Protein AF-A0A5B7E101-F1 (afdb_monomer_lite)

Structure (mmCIF, N/CA/C/O backbone):
data_AF-A0A5B7E101-F1
#
_entry.id   AF-A0A5B7E101-F1
#
loop_
_atom_site.group_PDB
_atom_site.id
_atom_site.type_symbol
_atom_site.label_atom_id
_atom_site.label_alt_id
_atom_site.label_comp_id
_atom_site.label_asym_id
_atom_site.label_entity_id
_atom_site.label_seq_id
_atom_site.pdbx_PDB_ins_code
_atom_site.Cartn_x
_atom_site.Cartn_y
_atom_site.Cartn_z
_atom_site.occupancy
_atom_site.B_iso_or_equiv
_atom_site.auth_seq_id
_atom_site.auth_comp_id
_atom_site.auth_asym_id
_atom_site.auth_atom_id
_atom_site.pdbx_PDB_model_num
ATOM 1 N N . MET A 1 1 ? 40.304 34.399 46.966 1.00 44.75 1 MET A N 1
ATOM 2 C CA . MET A 1 1 ? 39.025 34.305 46.235 1.00 44.75 1 MET A CA 1
ATOM 3 C C . MET A 1 1 ? 39.372 34.051 44.783 1.00 44.75 1 MET A C 1
ATOM 5 O O . MET A 1 1 ? 39.745 34.982 44.088 1.00 44.75 1 MET A O 1
ATOM 9 N N . GLU A 1 2 ? 39.345 32.792 44.366 1.00 43.06 2 GLU A N 1
ATOM 10 C CA . GLU A 1 2 ? 39.658 32.376 42.998 1.00 43.06 2 GLU A CA 1
ATOM 11 C C . GLU A 1 2 ? 38.573 31.384 42.579 1.00 43.06 2 GLU A C 1
ATOM 13 O O . GLU A 1 2 ? 38.581 30.220 42.967 1.00 43.06 2 GLU A O 1
ATOM 18 N N . THR A 1 3 ? 37.565 31.873 41.857 1.00 54.47 3 THR A N 1
ATOM 19 C CA . THR A 1 3 ? 36.535 31.037 41.232 1.00 54.47 3 THR A CA 1
ATOM 20 C C . THR A 1 3 ? 37.010 30.677 39.829 1.00 54.47 3 THR A C 1
ATOM 22 O O . THR A 1 3 ? 36.704 31.363 38.852 1.00 54.47 3 THR A O 1
ATOM 25 N N . GLY A 1 4 ? 37.833 29.630 39.763 1.00 49.47 4 GLY A N 1
ATOM 26 C CA . GLY A 1 4 ? 38.326 29.026 38.531 1.00 49.47 4 GLY A CA 1
ATOM 27 C C . GLY A 1 4 ? 37.242 28.208 37.828 1.00 49.47 4 GLY A C 1
ATOM 28 O O . GLY A 1 4 ? 36.520 27.428 38.444 1.00 49.47 4 GLY A O 1
ATOM 29 N N . ARG A 1 5 ? 37.139 28.434 36.520 1.00 57.38 5 ARG A N 1
ATOM 30 C CA . ARG A 1 5 ? 36.221 27.816 35.561 1.00 57.38 5 ARG A CA 1
ATOM 31 C C . ARG A 1 5 ? 36.402 26.294 35.526 1.00 57.38 5 ARG A C 1
ATOM 33 O O . ARG A 1 5 ? 37.473 25.814 35.178 1.00 57.38 5 ARG A O 1
ATOM 40 N N . LEU A 1 6 ? 35.331 25.556 35.805 1.00 54.72 6 LEU A N 1
ATOM 41 C CA . LEU A 1 6 ? 35.212 24.118 35.546 1.00 54.72 6 LEU A CA 1
ATOM 42 C C . LEU A 1 6 ? 33.967 23.883 34.693 1.00 54.72 6 LEU A C 1
ATOM 44 O O . LEU A 1 6 ? 32.912 23.523 35.208 1.00 54.72 6 LEU A O 1
ATOM 48 N N . ALA A 1 7 ? 34.059 24.149 33.395 1.00 58.19 7 ALA A N 1
ATOM 49 C CA . ALA A 1 7 ? 33.012 23.760 32.457 1.00 58.19 7 ALA A CA 1
ATOM 50 C C . ALA A 1 7 ? 33.557 23.751 31.033 1.00 58.19 7 ALA A C 1
ATOM 52 O O . ALA A 1 7 ? 33.239 24.645 30.269 1.00 58.19 7 ALA A O 1
ATOM 53 N N . GLU A 1 8 ? 34.376 22.765 30.684 1.00 57.03 8 GLU A N 1
ATOM 54 C CA . GLU A 1 8 ? 34.626 22.373 29.294 1.00 57.03 8 GLU A CA 1
ATOM 55 C C . GLU A 1 8 ? 35.413 21.064 29.340 1.00 57.03 8 GLU A C 1
ATOM 57 O O . GLU A 1 8 ? 36.580 21.078 29.697 1.00 57.03 8 GLU A O 1
ATOM 62 N N . ASP A 1 9 ? 34.697 19.943 29.176 1.00 56.25 9 ASP A N 1
ATOM 63 C CA . ASP A 1 9 ? 35.170 18.662 28.604 1.00 56.25 9 ASP A CA 1
ATOM 64 C C . ASP A 1 9 ? 34.192 17.510 28.913 1.00 56.25 9 ASP A C 1
ATOM 66 O O . ASP A 1 9 ? 34.567 16.399 29.282 1.00 56.25 9 ASP A O 1
ATOM 70 N N . PHE A 1 10 ? 32.886 17.749 28.732 1.00 57.75 10 PHE A N 1
ATOM 71 C CA . PHE A 1 10 ? 31.913 16.659 28.640 1.00 57.75 10 PHE A CA 1
ATOM 72 C C . PHE A 1 10 ? 31.495 16.472 27.173 1.00 57.75 10 PHE A C 1
ATOM 74 O O . PHE A 1 10 ? 30.792 17.330 26.628 1.00 57.75 10 PHE A O 1
ATOM 81 N N . PRO A 1 11 ? 31.841 15.345 26.519 1.00 59.41 11 PRO A N 1
ATOM 82 C CA . PRO A 1 11 ? 31.485 15.080 25.119 1.00 59.41 11 PRO A CA 1
ATOM 83 C C . PRO A 1 11 ? 29.964 14.992 24.881 1.00 59.41 11 PRO A C 1
ATOM 85 O O . PRO A 1 11 ? 29.501 15.089 23.746 1.00 59.41 11 PRO A O 1
ATOM 88 N N . TYR A 1 12 ? 29.167 14.901 25.951 1.00 57.34 12 TYR A N 1
ATOM 89 C CA . TYR A 1 12 ? 27.705 14.974 25.909 1.00 57.34 12 TYR A CA 1
ATOM 90 C C . TYR A 1 12 ? 27.152 16.381 25.614 1.00 57.34 12 TYR A C 1
ATOM 92 O O . TYR A 1 12 ? 26.036 16.504 25.106 1.00 57.34 12 TYR A O 1
ATOM 100 N N . GLY A 1 13 ? 27.922 17.448 25.862 1.00 56.78 13 GLY A N 1
ATOM 101 C CA . GLY A 1 13 ? 27.476 18.824 25.612 1.00 56.78 13 GLY A CA 1
ATOM 102 C C . GLY A 1 13 ? 27.342 19.153 24.123 1.00 56.78 13 GLY A C 1
ATOM 103 O O . GLY A 1 13 ? 26.402 19.834 23.712 1.00 56.78 13 GLY A O 1
ATOM 104 N N . GLN A 1 14 ? 28.228 18.607 23.286 1.00 66.50 14 GLN A N 1
ATOM 105 C CA . GLN A 1 14 ? 28.227 18.876 21.845 1.00 66.50 14 GLN A CA 1
ATOM 106 C C . GLN A 1 14 ? 27.002 18.287 21.136 1.00 66.50 14 GLN A C 1
ATOM 108 O O . GLN A 1 14 ? 26.456 18.914 20.227 1.00 66.50 14 GLN A O 1
ATOM 113 N N . GLN A 1 15 ? 26.524 17.118 21.574 1.00 72.81 15 GLN A N 1
ATOM 114 C CA . GLN A 1 15 ? 25.321 16.514 21.002 1.00 72.81 15 GLN A CA 1
ATOM 115 C C . GLN A 1 15 ? 24.063 17.298 21.394 1.00 72.81 15 GLN A C 1
ATOM 117 O O . GLN A 1 15 ? 23.237 17.601 20.536 1.00 72.81 15 GLN A O 1
ATOM 122 N N . ALA A 1 16 ? 23.970 17.745 22.650 1.00 72.94 16 ALA A N 1
ATOM 123 C CA . ALA A 1 16 ? 22.861 18.580 23.111 1.00 72.94 16 ALA A CA 1
ATOM 124 C C . ALA A 1 16 ? 22.793 19.936 22.378 1.00 72.94 16 ALA A C 1
ATOM 126 O O . ALA A 1 16 ? 21.703 20.447 22.105 1.00 72.94 16 ALA A O 1
ATOM 127 N N . ILE A 1 17 ? 23.944 20.515 22.018 1.00 75.25 17 ILE A N 1
ATOM 128 C CA . ILE A 1 17 ? 24.015 21.747 21.219 1.00 75.25 17 ILE A CA 1
ATOM 129 C C . ILE A 1 17 ? 23.540 21.495 19.779 1.00 75.25 17 ILE A C 1
ATOM 131 O O . ILE A 1 17 ? 22.746 22.283 19.256 1.00 75.25 17 ILE A O 1
ATOM 135 N N . LYS A 1 18 ? 23.955 20.384 19.154 1.00 82.31 18 LYS A N 1
ATOM 136 C CA . LYS A 1 18 ? 23.497 19.992 17.808 1.00 82.31 18 LYS A CA 1
ATOM 137 C C . LYS A 1 18 ? 21.988 19.736 17.774 1.00 82.31 18 LYS A C 1
ATOM 139 O O . LYS A 1 18 ? 21.304 20.248 16.889 1.00 82.31 18 LYS A O 1
ATOM 144 N N . ASP A 1 19 ? 21.455 19.045 18.777 1.00 84.94 19 ASP A N 1
ATOM 145 C CA . ASP A 1 19 ? 20.023 18.749 18.874 1.00 84.94 19 ASP A CA 1
ATOM 146 C C . ASP A 1 19 ? 19.189 20.018 19.116 1.00 84.94 19 ASP A C 1
ATOM 148 O O . ASP A 1 19 ? 18.126 20.191 18.512 1.00 84.94 19 ASP A O 1
ATOM 152 N N . ARG A 1 20 ? 19.682 20.963 19.935 1.00 85.44 20 ARG A N 1
ATOM 153 C CA . ARG A 1 20 ? 19.038 22.279 20.112 1.00 85.44 20 ARG A CA 1
ATOM 154 C C . ARG A 1 20 ? 19.018 23.092 18.821 1.00 85.44 20 ARG A C 1
ATOM 156 O O . ARG A 1 20 ? 18.006 23.735 18.542 1.00 85.44 20 ARG A O 1
ATOM 163 N N . LYS A 1 21 ? 20.097 23.067 18.033 1.00 88.50 21 LYS A N 1
ATOM 164 C CA . LYS A 1 21 ? 20.154 23.772 16.744 1.00 88.50 21 LYS A CA 1
ATOM 165 C C . LYS A 1 21 ? 19.153 23.178 15.748 1.00 88.50 21 LYS A C 1
ATOM 167 O O . LYS A 1 21 ? 18.351 23.918 15.188 1.00 88.50 21 LYS A O 1
ATOM 172 N N . LYS A 1 22 ? 19.099 21.846 15.645 1.00 89.69 22 LYS A N 1
ATOM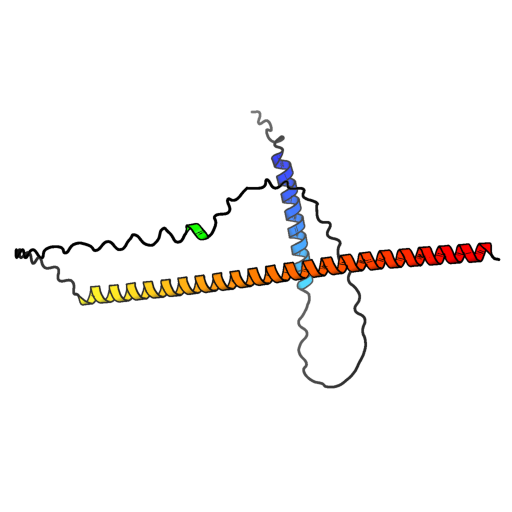 173 C CA . LYS A 1 22 ? 18.155 21.139 14.768 1.00 89.69 22 LYS A CA 1
ATOM 174 C C . LYS A 1 22 ? 16.690 21.397 15.143 1.00 89.69 22 LYS A C 1
ATOM 176 O O . LYS A 1 22 ? 15.857 21.595 14.265 1.00 89.69 22 LYS A O 1
ATOM 181 N N . ARG A 1 23 ? 16.364 21.469 16.442 1.00 85.50 23 ARG A N 1
ATOM 182 C CA . ARG A 1 23 ? 15.009 21.840 16.902 1.00 85.50 23 ARG A CA 1
ATOM 183 C C . ARG A 1 23 ? 14.627 23.279 16.543 1.00 85.50 23 ARG A C 1
ATOM 185 O O . ARG A 1 23 ? 13.469 23.521 16.220 1.00 85.50 23 ARG A O 1
ATOM 192 N N . ARG A 1 24 ? 15.570 24.229 16.580 1.00 84.19 24 ARG A N 1
ATOM 193 C CA . ARG A 1 24 ? 15.308 25.619 16.159 1.00 84.19 24 ARG A CA 1
ATOM 194 C C . ARG A 1 24 ? 15.018 25.714 14.661 1.00 84.19 24 ARG A C 1
ATOM 196 O O . ARG A 1 24 ? 14.079 26.406 14.292 1.00 84.19 24 ARG A O 1
ATOM 203 N N . GLU A 1 25 ? 15.758 24.981 13.831 1.00 84.12 25 GLU A N 1
ATOM 204 C CA . GLU A 1 25 ? 15.544 24.949 12.375 1.00 84.12 25 GLU A CA 1
ATOM 205 C C . GLU A 1 25 ? 14.176 24.350 12.005 1.00 84.12 25 GLU A C 1
ATOM 207 O O . GLU A 1 25 ? 13.458 24.921 11.187 1.00 84.12 25 GLU A O 1
ATOM 212 N N . VAL A 1 26 ? 13.760 23.261 12.666 1.00 86.00 26 VAL A N 1
ATOM 213 C CA . VAL A 1 26 ? 12.425 22.665 12.460 1.00 86.00 26 VAL A CA 1
ATOM 214 C C . VAL A 1 26 ? 11.312 23.629 12.875 1.00 86.00 26 VAL A C 1
ATOM 216 O O . VAL A 1 26 ? 10.373 23.833 12.111 1.00 86.00 26 VAL A O 1
ATOM 219 N N . ASN A 1 27 ? 11.437 24.272 14.041 1.00 79.12 27 ASN A N 1
ATOM 220 C CA . ASN A 1 27 ? 10.424 25.217 14.515 1.00 79.12 27 ASN A CA 1
ATOM 221 C C . ASN A 1 27 ? 10.309 26.458 13.609 1.00 79.12 27 ASN A C 1
ATOM 223 O O . ASN A 1 27 ? 9.210 26.980 13.417 1.00 79.12 27 ASN A O 1
ATOM 227 N 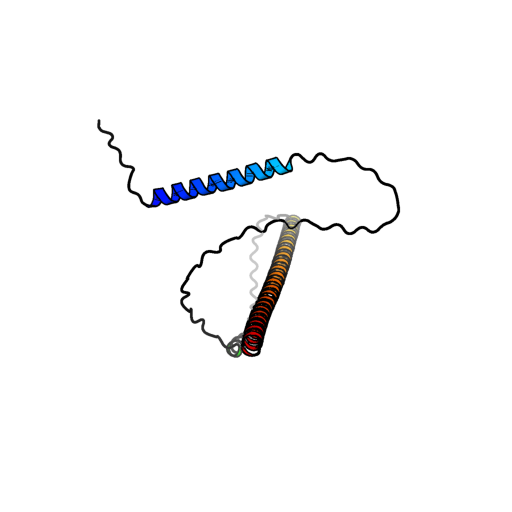N . GLN A 1 28 ? 11.421 26.918 13.029 1.00 77.38 28 GLN A N 1
ATOM 228 C CA . GLN A 1 28 ? 11.432 28.044 12.094 1.00 77.38 28 GLN A CA 1
ATOM 229 C C . GLN A 1 28 ? 10.801 27.671 10.743 1.00 77.38 28 GLN A C 1
ATOM 231 O O . GLN A 1 28 ? 10.044 28.462 10.185 1.00 77.38 28 GLN A O 1
ATOM 236 N N . ALA A 1 29 ? 11.023 26.445 10.258 1.00 74.50 29 ALA A N 1
ATOM 237 C CA . ALA A 1 29 ? 10.352 25.937 9.063 1.00 74.50 29 ALA A CA 1
ATOM 238 C C . ALA A 1 29 ? 8.827 25.843 9.254 1.00 74.50 29 ALA A C 1
ATOM 240 O O . ALA A 1 29 ? 8.081 26.262 8.372 1.00 74.50 29 ALA A O 1
ATOM 241 N N . THR A 1 30 ? 8.360 25.379 10.420 1.00 70.62 30 THR A N 1
ATOM 242 C CA . THR A 1 30 ? 6.918 25.311 10.727 1.00 70.62 30 THR A CA 1
ATOM 243 C C . THR A 1 30 ? 6.261 26.681 10.906 1.00 70.62 30 THR A C 1
ATOM 245 O O . THR A 1 30 ? 5.085 26.838 10.584 1.00 70.62 30 THR A O 1
ATOM 248 N N . ALA A 1 31 ? 6.996 27.686 11.397 1.00 66.50 31 ALA A N 1
ATOM 249 C CA . ALA A 1 31 ? 6.477 29.050 11.502 1.00 66.50 31 ALA A CA 1
ATOM 250 C C . ALA A 1 31 ? 6.252 29.668 10.110 1.00 66.50 31 ALA A C 1
ATOM 252 O O . ALA A 1 31 ? 5.186 30.216 9.844 1.00 66.50 31 ALA A O 1
ATOM 253 N N . ASN A 1 32 ? 7.201 29.472 9.190 1.00 64.31 32 ASN A N 1
ATOM 254 C CA . ASN A 1 32 ? 7.115 30.018 7.834 1.00 64.31 32 ASN A CA 1
ATOM 255 C C . ASN A 1 32 ? 6.004 29.364 6.989 1.00 64.31 32 ASN A C 1
ATOM 257 O O . ASN A 1 32 ? 5.416 30.021 6.133 1.00 64.31 32 ASN A O 1
ATOM 261 N N . THR A 1 33 ? 5.669 28.090 7.226 1.00 65.06 33 THR A N 1
ATOM 262 C CA . THR A 1 33 ? 4.534 27.437 6.544 1.00 65.06 33 THR A CA 1
ATOM 263 C C . THR A 1 33 ? 3.175 27.949 7.014 1.00 65.06 33 THR A C 1
ATOM 265 O O . THR A 1 33 ? 2.233 27.973 6.225 1.00 65.06 33 THR A O 1
ATOM 268 N N . ASN A 1 34 ? 3.062 28.400 8.266 1.00 57.59 34 ASN A N 1
ATOM 269 C CA . ASN A 1 34 ? 1.796 28.912 8.793 1.00 57.59 34 ASN A CA 1
ATOM 270 C C . ASN A 1 34 ? 1.496 30.340 8.310 1.00 57.59 34 ASN A C 1
ATOM 272 O O . ASN A 1 34 ? 0.332 30.672 8.099 1.00 57.59 34 ASN A O 1
ATOM 276 N N . GLU A 1 35 ? 2.518 31.159 8.044 1.00 56.12 35 GLU A N 1
ATOM 277 C CA . GLU A 1 35 ? 2.319 32.485 7.435 1.00 56.12 35 GLU A CA 1
ATOM 278 C C . GLU A 1 35 ? 1.884 32.398 5.963 1.00 56.12 35 GLU A C 1
ATOM 280 O O . GLU A 1 35 ? 1.075 33.207 5.508 1.00 56.12 35 GLU A O 1
ATOM 285 N N . ALA A 1 36 ? 2.318 31.368 5.227 1.00 56.94 36 ALA A N 1
ATOM 286 C CA . ALA A 1 36 ? 1.894 31.148 3.842 1.00 56.94 36 ALA A CA 1
ATOM 287 C C . ALA A 1 36 ? 0.409 30.752 3.709 1.00 56.94 36 ALA A C 1
ATOM 289 O O . ALA A 1 36 ? -0.186 30.954 2.651 1.00 56.94 36 ALA A O 1
ATOM 290 N N . SER A 1 37 ? -0.207 30.230 4.775 1.00 56.44 37 SER A N 1
ATOM 291 C CA . SER A 1 37 ? -1.604 29.775 4.765 1.00 56.44 37 SER A CA 1
ATOM 292 C C . SER A 1 37 ? -2.611 30.833 5.238 1.00 56.44 37 SER A C 1
ATOM 294 O O . SER A 1 37 ? -3.813 30.603 5.141 1.00 56.44 37 SER A O 1
ATOM 296 N N . SER A 1 38 ? -2.153 31.994 5.725 1.00 51.94 38 SER A N 1
ATOM 297 C CA . SER A 1 38 ? -3.020 33.037 6.306 1.00 51.94 38 SER A CA 1
ATOM 298 C C . SER A 1 38 ? -3.485 34.118 5.311 1.00 51.94 38 SER A C 1
ATOM 300 O O . SER A 1 38 ? -4.192 35.038 5.716 1.00 51.94 38 SER A O 1
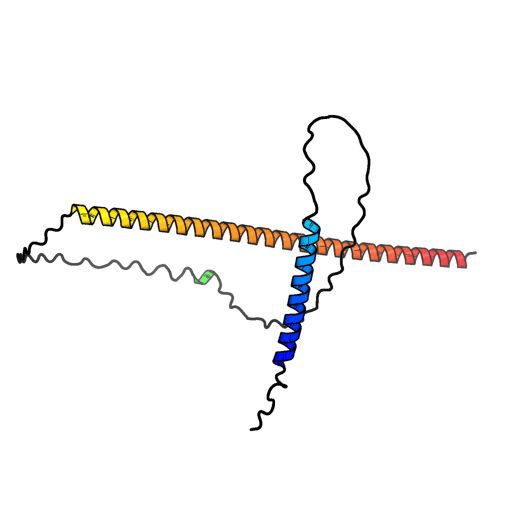ATOM 302 N N . ASN A 1 39 ? -3.130 34.021 4.022 1.00 53.91 39 ASN A N 1
ATOM 303 C CA . ASN A 1 39 ? -3.455 35.038 3.005 1.00 53.91 39 ASN A CA 1
ATOM 304 C C . ASN A 1 39 ? -4.531 34.624 1.979 1.00 53.91 39 ASN A C 1
ATOM 306 O O . ASN A 1 39 ? -4.710 35.312 0.975 1.00 53.91 39 ASN A O 1
ATOM 310 N N . GLN A 1 40 ? -5.286 33.544 2.204 1.00 51.34 40 GLN A N 1
ATOM 311 C CA . GLN A 1 40 ? -6.466 33.241 1.383 1.00 51.34 40 GLN A CA 1
ATOM 312 C C . GLN A 1 40 ? -7.729 33.834 2.015 1.00 51.34 40 GLN A C 1
ATOM 314 O O . GLN A 1 40 ? -8.320 33.271 2.933 1.00 51.34 40 GLN A O 1
ATOM 319 N N . ALA A 1 41 ? -8.129 35.001 1.507 1.00 51.16 41 ALA A N 1
ATOM 320 C CA . ALA A 1 41 ? -9.434 35.593 1.767 1.00 51.16 41 ALA A CA 1
ATOM 321 C C . ALA A 1 41 ? -10.561 34.711 1.183 1.00 51.16 41 ALA A C 1
ATOM 323 O O . ALA A 1 41 ? -10.390 34.155 0.093 1.00 51.16 41 ALA A O 1
ATOM 324 N N . PRO A 1 42 ? -11.723 34.600 1.850 1.00 51.84 42 PRO A N 1
ATOM 325 C CA . PRO A 1 42 ? -12.865 33.877 1.309 1.00 51.84 42 PRO A CA 1
ATOM 326 C C . PRO A 1 42 ? -13.554 34.724 0.229 1.00 51.84 42 PRO A C 1
ATOM 328 O O . PRO A 1 42 ? -14.193 35.732 0.529 1.00 51.84 42 PRO A O 1
ATOM 331 N N . ALA A 1 43 ? -13.419 34.322 -1.036 1.00 47.44 43 ALA A N 1
ATOM 332 C CA . ALA A 1 43 ? -14.243 34.854 -2.113 1.00 47.44 43 ALA A CA 1
ATOM 333 C C . ALA A 1 43 ? -15.674 34.321 -1.959 1.00 47.44 43 ALA A C 1
ATOM 335 O O . ALA A 1 43 ? -15.896 33.120 -1.793 1.00 47.44 43 ALA A O 1
ATOM 336 N N . ALA A 1 44 ? -16.619 35.255 -1.960 1.00 47.69 44 ALA A N 1
ATOM 337 C CA . ALA A 1 44 ? -18.038 35.021 -1.807 1.00 47.69 44 ALA A CA 1
ATOM 338 C C . ALA A 1 44 ? -18.628 34.190 -2.958 1.00 47.69 44 ALA A C 1
ATOM 340 O O . ALA A 1 44 ? -18.117 34.155 -4.076 1.00 47.69 44 ALA A O 1
ATOM 341 N N . THR A 1 45 ? -19.729 33.540 -2.607 1.00 56.88 45 THR A N 1
ATOM 342 C CA . THR A 1 45 ? -20.685 32.800 -3.428 1.00 56.88 45 THR A CA 1
ATOM 343 C C . THR A 1 45 ? -21.089 33.519 -4.714 1.00 56.88 45 THR A C 1
ATOM 345 O O . THR A 1 45 ? -21.455 34.687 -4.648 1.00 56.88 45 THR A O 1
ATOM 348 N N . ASP A 1 46 ? -21.188 32.777 -5.819 1.00 40.34 46 ASP A N 1
ATOM 349 C CA . ASP A 1 46 ? -22.331 32.919 -6.723 1.00 40.34 46 ASP A CA 1
ATOM 350 C C . ASP A 1 46 ? -22.658 31.580 -7.393 1.00 40.34 46 ASP A C 1
ATOM 352 O O . ASP A 1 46 ? -21.803 30.885 -7.946 1.00 40.34 46 ASP A O 1
ATOM 356 N N . VAL A 1 47 ? -23.925 31.208 -7.240 1.00 54.59 47 VAL A N 1
ATOM 357 C CA . VAL A 1 47 ? -24.585 30.023 -7.777 1.00 54.59 47 VAL A CA 1
ATOM 358 C C . VAL A 1 47 ? -25.369 30.497 -8.991 1.00 54.59 47 VAL A C 1
ATOM 360 O O . VAL A 1 47 ? -26.220 31.361 -8.835 1.00 54.59 47 VAL A O 1
ATOM 363 N N . ASP A 1 48 ? -25.044 29.943 -10.160 1.00 46.25 48 ASP A N 1
ATOM 364 C CA . ASP A 1 48 ? -25.892 29.739 -11.348 1.00 46.25 48 ASP A CA 1
ATOM 365 C C . ASP A 1 48 ? -25.110 30.019 -12.630 1.00 46.25 48 ASP A C 1
ATOM 367 O O . ASP A 1 48 ? -24.814 31.163 -12.965 1.00 46.25 48 ASP A O 1
ATOM 371 N N . SER A 1 49 ? -24.813 28.965 -13.393 1.00 45.12 49 SER A N 1
ATOM 372 C CA . SER A 1 49 ? -25.183 28.855 -14.815 1.00 45.12 49 SER A CA 1
ATOM 373 C C . SER A 1 49 ? -24.530 27.641 -15.483 1.00 45.12 49 SER A C 1
ATOM 375 O O . SER A 1 49 ? -23.415 27.218 -15.192 1.00 45.12 49 SER A O 1
ATOM 377 N N . LEU A 1 50 ? -25.332 27.044 -16.357 1.00 48.91 50 LEU A N 1
ATOM 378 C CA . LEU A 1 50 ? -25.128 25.815 -17.106 1.00 48.91 50 LEU A CA 1
ATOM 379 C C . LEU A 1 50 ? -24.053 25.924 -18.204 1.00 48.91 50 LEU A C 1
ATOM 381 O O . LEU A 1 50 ? -23.704 27.002 -18.676 1.00 48.91 50 LEU A O 1
ATOM 385 N N . THR A 1 51 ? -23.757 24.739 -18.749 1.00 39.03 51 THR A N 1
ATOM 386 C CA . THR A 1 51 ? -23.380 24.422 -20.145 1.00 39.03 51 THR A CA 1
ATOM 387 C C . THR A 1 51 ? -21.903 24.467 -20.584 1.00 39.03 51 THR A C 1
ATOM 389 O O . THR A 1 51 ? -21.297 25.512 -20.762 1.00 39.03 51 THR A O 1
ATOM 392 N N . THR A 1 52 ? -21.427 23.258 -20.932 1.00 44.69 52 THR A N 1
ATOM 393 C CA . THR A 1 52 ? -20.587 22.886 -22.096 1.00 44.69 52 THR A CA 1
ATOM 394 C C . THR A 1 52 ? -19.195 23.508 -22.264 1.00 44.69 52 THR A C 1
ATOM 396 O O . THR A 1 52 ? -19.072 24.653 -22.680 1.00 44.69 52 THR A O 1
ATOM 399 N N . ASN A 1 53 ? -18.148 22.678 -22.154 1.00 40.03 53 ASN A N 1
ATOM 400 C CA . ASN A 1 53 ? -17.325 22.193 -23.282 1.00 40.03 53 ASN A CA 1
ATOM 401 C C . ASN A 1 53 ? -15.910 21.779 -22.852 1.00 40.03 53 ASN A C 1
ATOM 403 O O . ASN A 1 53 ? -15.256 22.426 -22.043 1.00 40.03 53 ASN A O 1
ATOM 407 N N . ASN A 1 54 ? -15.453 20.702 -23.492 1.00 48.78 54 ASN A N 1
ATOM 408 C CA . ASN A 1 54 ? -14.067 20.303 -23.718 1.00 48.78 54 ASN A CA 1
ATOM 409 C C . ASN A 1 54 ? -13.036 21.445 -23.693 1.00 48.78 54 ASN A C 1
ATOM 411 O O . ASN A 1 54 ? -13.071 22.315 -24.560 1.00 48.78 54 ASN A O 1
ATOM 415 N N . SER A 1 55 ? -11.995 21.295 -22.873 1.00 41.97 55 SER A N 1
ATOM 416 C CA . SER A 1 55 ? -10.624 21.579 -23.308 1.00 41.97 55 SER A CA 1
ATOM 417 C C . SER A 1 55 ? -9.601 20.930 -22.382 1.00 41.97 55 SER A C 1
ATOM 419 O O . SER A 1 55 ? -9.577 21.165 -21.178 1.00 41.97 55 SER A O 1
ATOM 421 N N . VAL A 1 56 ? -8.740 20.136 -23.009 1.00 53.12 56 VAL A N 1
ATOM 422 C CA . VAL A 1 56 ? -7.455 19.632 -22.530 1.00 53.12 56 VAL A CA 1
ATOM 423 C C . VAL A 1 56 ? -6.640 20.762 -21.895 1.00 53.12 56 VAL A C 1
ATOM 425 O O . VAL A 1 56 ? -6.304 21.730 -22.574 1.00 53.12 56 VAL A O 1
ATOM 428 N N . ALA A 1 57 ? -6.258 20.608 -20.629 1.00 42.22 57 ALA A N 1
ATOM 429 C CA . ALA A 1 57 ? -5.223 21.417 -20.000 1.00 42.22 57 ALA A CA 1
ATOM 430 C C . ALA A 1 57 ? -4.203 20.491 -19.331 1.00 42.22 57 ALA A C 1
ATOM 432 O O . ALA A 1 57 ? -4.545 19.610 -18.549 1.00 42.22 57 ALA A O 1
ATOM 433 N N . LYS A 1 58 ? -2.948 20.669 -19.743 1.00 52.00 58 LYS A N 1
ATOM 434 C CA . LYS A 1 58 ? -1.745 20.036 -19.204 1.00 52.00 58 LYS A CA 1
ATOM 435 C C . LYS A 1 58 ? -1.474 20.585 -17.806 1.00 52.00 58 LYS A C 1
ATOM 437 O O . LYS A 1 58 ? -1.218 21.781 -17.680 1.00 52.00 58 LYS A O 1
ATOM 442 N N . ASP A 1 59 ? -1.423 19.711 -16.811 1.00 52.06 59 ASP A N 1
ATOM 443 C CA . ASP A 1 59 ? -0.874 20.061 -15.505 1.00 52.06 59 ASP A CA 1
ATOM 444 C C . ASP A 1 59 ? 0.663 20.155 -15.567 1.00 52.06 59 ASP A C 1
ATOM 446 O O . ASP A 1 59 ? 1.319 19.285 -16.157 1.00 52.06 59 ASP A O 1
ATOM 450 N N . PRO A 1 60 ? 1.276 21.194 -14.973 1.00 60.75 60 PRO A N 1
ATOM 451 C CA . PRO A 1 60 ? 2.719 21.279 -14.828 1.00 60.75 60 PRO A CA 1
ATOM 452 C C . PRO A 1 60 ? 3.204 20.364 -13.694 1.00 60.75 60 PRO A C 1
ATOM 454 O O . PRO A 1 60 ? 2.803 20.480 -12.538 1.00 60.75 60 PRO A O 1
ATOM 457 N N . VAL A 1 61 ? 4.120 19.465 -14.051 1.00 55.41 61 VAL A N 1
ATOM 458 C CA . VAL A 1 61 ? 4.858 18.576 -13.149 1.00 55.41 61 VAL A CA 1
ATOM 459 C C . VAL A 1 61 ? 5.628 19.403 -12.111 1.00 55.41 61 VAL A C 1
ATOM 461 O O . VAL A 1 61 ? 6.568 20.121 -12.451 1.00 55.41 61 VAL A O 1
ATOM 464 N N . LEU A 1 62 ? 5.251 19.276 -10.838 1.00 64.81 62 LEU A N 1
ATOM 465 C CA . LEU A 1 62 ? 6.042 19.770 -9.711 1.00 64.81 62 LEU A CA 1
ATOM 466 C C . LEU A 1 62 ? 7.260 18.853 -9.468 1.00 64.81 62 LEU A C 1
ATOM 468 O O . LEU A 1 62 ? 7.140 17.630 -9.578 1.00 64.81 62 LEU A O 1
ATOM 472 N N . PRO A 1 63 ? 8.437 19.402 -9.113 1.00 61.50 63 PRO A N 1
ATOM 473 C CA . PRO A 1 63 ? 9.629 18.609 -8.841 1.00 61.50 63 PRO A CA 1
ATOM 474 C C . PRO A 1 63 ? 9.536 17.915 -7.474 1.00 61.50 63 PRO A C 1
ATOM 476 O O . PRO A 1 63 ? 9.460 18.557 -6.428 1.00 61.50 63 PRO A O 1
ATOM 479 N N . VAL A 1 64 ? 9.586 16.582 -7.491 1.00 63.50 64 VAL A N 1
ATOM 480 C CA . VAL A 1 64 ? 9.679 15.733 -6.296 1.00 63.50 64 VAL A CA 1
ATOM 481 C C . VAL A 1 64 ? 11.060 15.916 -5.640 1.00 63.50 64 VAL A C 1
ATOM 483 O O . VAL A 1 64 ? 12.076 15.699 -6.309 1.00 63.50 64 VAL A O 1
ATOM 486 N N . PRO A 1 65 ? 11.150 16.283 -4.348 1.00 53.44 65 PRO A N 1
ATOM 487 C CA . PRO A 1 65 ? 12.426 16.344 -3.647 1.00 53.44 65 PRO A CA 1
ATOM 488 C C . PRO A 1 65 ? 12.965 14.932 -3.382 1.00 53.44 65 PRO A C 1
ATOM 490 O O . PRO A 1 65 ? 12.283 14.070 -2.829 1.00 53.44 65 PRO A O 1
ATOM 493 N N . LYS A 1 66 ? 14.222 14.704 -3.771 1.00 52.69 66 LYS A N 1
ATOM 494 C CA . LYS A 1 66 ? 14.976 13.481 -3.478 1.00 52.69 66 LYS A CA 1
ATOM 495 C C . LYS A 1 66 ? 15.222 13.387 -1.971 1.00 52.69 66 LYS A C 1
ATOM 497 O O . LYS A 1 66 ? 16.029 14.135 -1.429 1.00 52.69 66 LYS A O 1
ATOM 502 N N . THR A 1 67 ? 14.552 12.460 -1.299 1.00 48.59 67 THR A N 1
ATOM 503 C CA . THR A 1 67 ? 14.900 12.060 0.067 1.00 48.59 67 THR A CA 1
ATOM 504 C C . THR A 1 67 ? 15.888 10.903 0.008 1.00 48.59 67 THR A C 1
ATOM 506 O O . THR A 1 67 ? 15.514 9.765 -0.275 1.00 48.59 67 THR A O 1
ATOM 509 N N . GLU A 1 68 ? 17.158 11.204 0.258 1.00 45.31 68 GLU A N 1
ATOM 510 C CA . GLU A 1 68 ? 18.199 10.212 0.512 1.00 45.31 68 GLU A CA 1
ATOM 511 C C . GLU A 1 68 ? 17.928 9.531 1.862 1.00 45.31 68 GLU A C 1
ATOM 513 O O . GLU A 1 68 ? 17.899 10.168 2.916 1.00 45.31 68 GLU A O 1
ATOM 518 N N . SER A 1 69 ? 17.691 8.221 1.832 1.00 51.06 69 SER A N 1
ATOM 519 C CA . SER A 1 69 ? 17.566 7.383 3.023 1.00 51.06 69 SER A CA 1
ATOM 520 C C . SER A 1 69 ? 18.951 6.921 3.498 1.00 51.06 69 SER A C 1
ATOM 522 O O . SER A 1 69 ? 19.691 6.357 2.688 1.00 51.06 69 SER A O 1
ATOM 524 N N . PRO A 1 70 ? 19.311 7.067 4.786 1.00 53.28 70 PRO A N 1
ATOM 525 C CA . PRO A 1 70 ? 20.558 6.523 5.305 1.00 53.28 70 PRO A CA 1
ATOM 526 C C . PRO A 1 70 ? 20.465 5.006 5.521 1.00 53.28 70 PRO A C 1
ATOM 528 O O . PRO A 1 70 ? 19.601 4.497 6.239 1.00 53.28 70 PRO A O 1
ATOM 531 N N . THR A 1 71 ? 21.417 4.295 4.924 1.00 50.28 71 THR A N 1
ATOM 532 C CA . THR A 1 71 ? 21.718 2.879 5.136 1.00 50.28 71 THR A CA 1
ATOM 533 C C . THR A 1 71 ? 22.078 2.630 6.603 1.00 50.28 71 THR A C 1
ATOM 535 O O . THR A 1 71 ? 23.145 3.021 7.071 1.00 50.28 71 THR A O 1
ATOM 538 N N . SER A 1 72 ? 21.187 1.969 7.340 1.00 46.03 72 SER A N 1
ATOM 539 C CA . SER A 1 72 ? 21.410 1.534 8.721 1.00 46.03 72 SER A CA 1
ATOM 540 C C . SER A 1 72 ? 21.635 0.023 8.746 1.00 46.03 72 SER A C 1
ATOM 542 O O . SER A 1 72 ? 20.699 -0.776 8.692 1.00 46.03 72 SER A O 1
ATOM 544 N N . ALA A 1 73 ? 22.910 -0.365 8.791 1.00 51.34 73 ALA A N 1
ATOM 545 C CA . ALA A 1 73 ? 23.351 -1.730 9.032 1.00 51.34 73 ALA A CA 1
ATOM 546 C C . ALA A 1 73 ? 23.156 -2.078 10.518 1.00 51.34 73 ALA A C 1
ATOM 548 O O . ALA A 1 73 ? 23.994 -1.778 11.364 1.00 51.34 73 ALA A O 1
ATOM 549 N N . GLY A 1 74 ? 22.023 -2.703 10.840 1.00 42.91 74 GLY A N 1
ATOM 550 C CA . GLY A 1 74 ? 21.717 -3.218 12.174 1.00 42.91 74 GLY A CA 1
ATOM 551 C C . GLY A 1 74 ? 21.719 -4.743 12.197 1.00 42.91 74 GLY A C 1
ATOM 552 O O . GLY A 1 74 ? 20.737 -5.374 11.812 1.00 42.91 74 GLY A O 1
ATOM 553 N N . ALA A 1 75 ? 22.810 -5.340 12.678 1.00 55.53 75 ALA A N 1
ATOM 554 C CA . ALA A 1 75 ? 22.929 -6.772 12.926 1.00 55.53 75 ALA A CA 1
ATOM 555 C C . ALA A 1 75 ? 21.884 -7.242 13.959 1.00 55.53 75 ALA A C 1
ATOM 557 O O . ALA A 1 75 ? 22.053 -7.073 15.168 1.00 55.53 75 ALA A O 1
ATOM 558 N N . ARG A 1 76 ? 20.787 -7.853 13.494 1.00 45.47 76 ARG A N 1
ATOM 559 C CA . ARG A 1 76 ? 19.806 -8.511 14.365 1.00 45.47 76 ARG A CA 1
ATOM 560 C C . ARG A 1 76 ? 20.284 -9.918 14.718 1.00 45.47 76 ARG A C 1
ATOM 562 O O . ARG A 1 76 ? 20.288 -10.824 13.887 1.00 45.47 76 ARG A O 1
ATOM 569 N N . LYS A 1 77 ? 20.660 -10.094 15.986 1.00 54.31 77 LYS A N 1
ATOM 570 C CA . LYS A 1 77 ? 20.833 -11.401 16.627 1.00 54.31 77 LYS A CA 1
ATOM 571 C C . LYS A 1 77 ? 19.517 -12.178 16.512 1.00 54.31 77 LYS A C 1
ATOM 573 O O . LYS A 1 77 ? 18.472 -11.707 16.955 1.00 54.31 77 LYS A O 1
ATOM 578 N N . LYS A 1 78 ? 19.575 -13.358 15.892 1.00 47.12 78 LYS A N 1
ATOM 579 C CA . LYS A 1 78 ? 18.455 -14.294 15.770 1.00 47.12 78 LYS A CA 1
ATOM 580 C C . LYS A 1 78 ? 18.110 -14.826 17.165 1.00 47.12 78 LYS A C 1
ATOM 582 O O . LYS A 1 78 ? 18.803 -15.693 17.686 1.00 47.12 78 LYS A O 1
ATOM 587 N N . SER A 1 79 ? 17.064 -14.273 17.774 1.00 51.12 79 SER A N 1
ATOM 588 C CA . SER A 1 79 ? 16.414 -14.862 18.944 1.00 51.12 79 SER A CA 1
ATOM 589 C C . SER A 1 79 ? 15.628 -16.086 18.478 1.00 51.12 79 SER A C 1
ATOM 591 O O . SER A 1 79 ? 14.669 -15.973 17.715 1.00 51.12 79 SER A O 1
ATOM 593 N N . ARG A 1 80 ? 16.104 -17.266 18.874 1.00 52.25 80 ARG A N 1
ATOM 594 C CA . ARG A 1 80 ? 15.475 -18.563 18.629 1.00 52.25 80 ARG A CA 1
ATOM 595 C C . ARG A 1 80 ? 14.274 -18.685 19.567 1.00 52.25 80 ARG A C 1
ATOM 597 O O . ARG A 1 80 ? 14.430 -19.085 20.715 1.00 52.25 80 ARG A O 1
ATOM 604 N N . VAL A 1 81 ? 13.094 -18.307 19.083 1.00 53.12 81 VAL A N 1
ATOM 605 C CA . VAL A 1 81 ? 11.824 -18.576 19.770 1.00 53.12 81 VAL A CA 1
ATOM 606 C C . VAL A 1 81 ? 11.525 -20.076 19.628 1.00 53.12 81 VAL A C 1
ATOM 608 O O . VAL A 1 81 ? 11.561 -20.581 18.502 1.00 53.12 81 VAL A O 1
ATOM 611 N N . PRO A 1 82 ? 11.286 -20.819 20.722 1.00 58.16 82 PRO A N 1
ATOM 612 C CA . PRO A 1 82 ? 10.870 -22.209 20.631 1.00 58.16 82 PRO A CA 1
ATOM 613 C C . PRO A 1 82 ? 9.471 -22.273 20.011 1.00 58.16 82 PRO A C 1
ATOM 615 O O . PRO A 1 82 ? 8.526 -21.662 20.502 1.00 58.16 82 PRO A O 1
ATOM 618 N N . VAL A 1 83 ? 9.362 -23.005 18.905 1.00 54.31 83 VAL A N 1
ATOM 619 C CA . VAL A 1 83 ? 8.089 -23.374 18.283 1.00 54.31 83 VAL A CA 1
ATOM 620 C C . VAL A 1 83 ? 7.392 -24.338 19.238 1.00 54.31 83 VAL A C 1
ATOM 622 O O . VAL A 1 83 ? 7.791 -25.496 19.354 1.00 54.31 83 VAL A O 1
ATOM 625 N N . ILE A 1 84 ? 6.397 -23.848 19.973 1.00 50.59 84 ILE A N 1
ATOM 626 C CA . ILE A 1 84 ? 5.521 -24.692 20.785 1.00 50.59 84 ILE A CA 1
ATOM 627 C C . ILE A 1 84 ? 4.454 -25.234 19.834 1.00 50.59 84 ILE A C 1
ATOM 629 O O . ILE A 1 84 ? 3.643 -24.480 19.299 1.00 50.59 84 ILE A O 1
ATOM 633 N N . ASN A 1 85 ? 4.511 -26.538 19.570 1.00 49.50 85 ASN A N 1
ATOM 634 C CA . ASN A 1 85 ? 3.525 -27.242 18.759 1.00 49.50 85 ASN A CA 1
ATOM 635 C C . ASN A 1 85 ? 2.146 -27.170 19.431 1.00 49.50 85 ASN A C 1
ATOM 637 O O . ASN A 1 85 ? 2.003 -27.493 20.610 1.00 49.50 85 ASN A O 1
ATOM 641 N N . ALA A 1 86 ? 1.127 -26.797 18.654 1.00 55.00 86 ALA A N 1
ATOM 642 C CA . ALA A 1 86 ? -0.264 -26.652 19.095 1.00 55.00 86 ALA A CA 1
ATOM 643 C C . ALA A 1 86 ? -0.901 -27.951 19.638 1.00 55.00 86 ALA A C 1
ATOM 645 O O . ALA A 1 86 ? -1.971 -27.913 20.230 1.00 55.00 86 ALA A O 1
ATOM 646 N N . SER A 1 87 ? -0.233 -29.097 19.500 1.00 58.16 87 SER A N 1
ATOM 647 C CA . SER A 1 87 ? -0.696 -30.406 19.965 1.00 58.16 87 SER A CA 1
ATOM 648 C C . SER A 1 87 ? -0.448 -30.698 21.455 1.00 58.16 87 SER A C 1
ATOM 650 O O . SER A 1 87 ? -0.785 -31.786 21.910 1.00 58.16 87 SER A O 1
ATOM 652 N N . GLN A 1 88 ? 0.120 -29.767 22.237 1.00 52.94 88 GLN A N 1
ATOM 653 C CA . GLN A 1 88 ? 0.389 -29.975 23.675 1.00 52.94 88 GLN A CA 1
ATOM 654 C C . GLN A 1 88 ? -0.538 -29.207 24.635 1.00 52.94 88 GLN A C 1
ATOM 656 O O . GLN A 1 88 ? -0.385 -29.341 25.846 1.00 52.94 88 GLN A O 1
ATOM 661 N N . VAL A 1 89 ? -1.508 -28.429 24.141 1.00 53.59 89 VAL A N 1
ATOM 662 C CA . VAL A 1 89 ? -2.375 -27.597 25.006 1.00 53.59 89 VAL A CA 1
ATOM 663 C C . VAL A 1 89 ? -3.689 -28.297 25.402 1.00 53.59 89 VAL A C 1
ATOM 665 O O . VAL A 1 89 ? -4.301 -27.923 26.397 1.00 53.59 89 VAL A O 1
ATOM 668 N N . GLU A 1 90 ? -4.101 -29.369 24.718 1.00 48.44 90 GLU A N 1
ATOM 669 C CA . GLU A 1 90 ? -5.393 -30.031 24.997 1.00 48.44 90 GLU A CA 1
ATOM 670 C C . GLU A 1 90 ? -5.371 -31.054 26.148 1.00 48.44 90 GLU A C 1
ATOM 672 O O . GLU A 1 90 ? -6.427 -31.466 26.619 1.00 48.44 90 GLU A O 1
ATOM 677 N N . ALA A 1 91 ? -4.202 -31.435 26.673 1.00 51.81 91 ALA A N 1
ATOM 678 C CA . ALA A 1 91 ? -4.119 -32.455 27.726 1.00 51.81 91 ALA A CA 1
ATOM 679 C C . ALA A 1 91 ? -4.281 -31.918 29.166 1.00 51.81 91 ALA A C 1
ATOM 681 O O . ALA A 1 91 ? -4.341 -32.712 30.099 1.00 51.81 91 ALA A O 1
ATOM 682 N N . ALA A 1 92 ? -4.350 -30.598 29.378 1.00 50.12 92 ALA A N 1
ATOM 683 C CA . ALA A 1 92 ? -4.303 -30.005 30.725 1.00 50.12 92 ALA A CA 1
ATOM 684 C C . ALA A 1 92 ? -5.660 -29.524 31.284 1.00 50.12 92 ALA A C 1
ATOM 686 O O . ALA A 1 92 ? -5.702 -28.990 32.390 1.00 50.12 92 ALA A O 1
ATOM 687 N N . VAL A 1 93 ? -6.770 -29.687 30.552 1.00 51.53 93 VAL A N 1
ATOM 688 C CA . VAL A 1 93 ? -8.068 -29.071 30.918 1.00 51.53 93 VAL A CA 1
ATOM 689 C C . VAL A 1 93 ? -9.085 -30.068 31.508 1.00 51.53 93 VAL A C 1
ATOM 691 O O . VAL A 1 93 ? -10.143 -29.658 31.974 1.00 51.53 93 VAL A O 1
ATOM 694 N N . VAL A 1 94 ? -8.783 -31.370 31.575 1.00 54.22 94 VAL A N 1
ATOM 695 C CA . VAL A 1 94 ? -9.807 -32.392 31.893 1.00 54.22 94 VAL A CA 1
ATOM 696 C C . VAL A 1 94 ? -9.909 -32.782 33.385 1.00 54.22 94 VAL A C 1
ATOM 698 O O . VAL A 1 94 ? -10.909 -33.369 33.782 1.00 54.22 94 VAL A O 1
ATOM 701 N N . ASP A 1 95 ? -8.986 -32.382 34.266 1.00 48.12 95 ASP A N 1
ATOM 702 C CA . ASP A 1 95 ? -8.886 -32.978 35.620 1.00 48.12 95 ASP A CA 1
ATOM 703 C C . ASP A 1 95 ? -9.562 -32.228 36.795 1.00 48.12 95 ASP A C 1
ATOM 705 O O . ASP A 1 95 ? -9.327 -32.561 37.955 1.00 48.12 95 ASP A O 1
ATOM 709 N N . ASN A 1 96 ? -10.446 -31.249 36.556 1.00 52.97 96 ASN A N 1
ATOM 710 C CA . ASN A 1 96 ? -11.045 -30.449 37.648 1.00 52.97 96 ASN A CA 1
ATOM 711 C C . ASN A 1 96 ? -12.495 -30.789 38.044 1.00 52.97 96 ASN A C 1
AT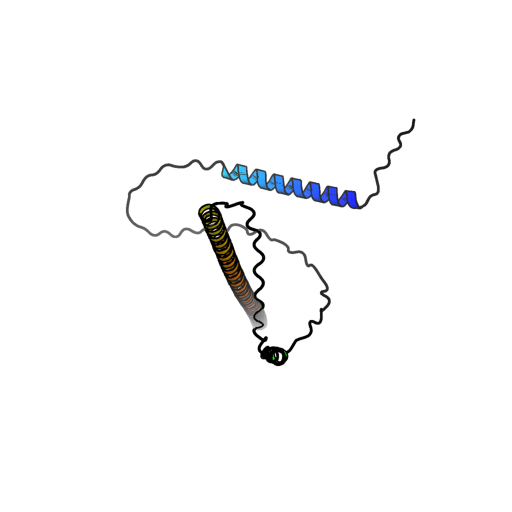OM 713 O O . ASN A 1 96 ? -13.091 -30.084 38.857 1.00 52.97 96 ASN A O 1
ATOM 717 N N . ALA A 1 97 ? -13.068 -31.891 37.559 1.00 51.50 97 ALA A N 1
ATOM 718 C CA . ALA A 1 97 ? -14.387 -32.353 37.999 1.00 51.50 97 ALA A CA 1
ATOM 719 C C . ALA A 1 97 ? -14.281 -33.354 39.166 1.00 51.50 97 ALA A C 1
ATOM 721 O O . ALA A 1 97 ? -14.653 -34.518 39.034 1.00 51.50 97 ALA A O 1
ATOM 722 N N . ARG A 1 98 ? -13.770 -32.921 40.329 1.00 64.25 98 ARG A N 1
ATOM 723 C CA . ARG A 1 98 ? -13.868 -33.713 41.567 1.00 64.25 98 ARG A CA 1
ATOM 724 C C . ARG A 1 98 ? -15.214 -33.413 42.245 1.00 64.25 98 ARG A C 1
ATOM 726 O O . ARG A 1 98 ? -15.423 -32.268 42.647 1.00 64.25 98 ARG A O 1
ATOM 733 N N . PRO A 1 99 ? -16.126 -34.390 42.406 1.00 63.84 99 PRO A N 1
ATOM 734 C CA . PRO A 1 99 ? -17.367 -34.184 43.144 1.00 63.84 99 PRO A CA 1
ATOM 735 C C . PRO A 1 99 ? -17.031 -33.915 44.613 1.00 63.84 99 PRO A C 1
ATOM 737 O O . PRO A 1 99 ? -16.358 -34.724 45.257 1.00 63.84 99 PRO A O 1
ATOM 740 N N . LEU A 1 100 ? -17.459 -32.767 45.136 1.00 66.38 100 LEU A N 1
ATOM 741 C CA . LEU A 1 100 ? -17.337 -32.471 46.560 1.00 66.38 100 LEU A CA 1
ATOM 742 C C . LEU A 1 100 ? -18.236 -33.431 47.361 1.00 66.38 100 LEU A C 1
ATOM 744 O O . LEU A 1 100 ? -19.367 -33.691 46.941 1.00 66.38 100 LEU A O 1
ATOM 748 N N . PRO A 1 101 ? -17.756 -33.972 48.495 1.00 72.06 101 PRO A N 1
ATOM 749 C CA . PRO A 1 101 ? -18.561 -34.843 49.340 1.00 72.06 101 PRO A CA 1
ATOM 750 C C . PRO A 1 101 ? -19.721 -34.067 49.993 1.00 72.06 101 PRO A C 1
ATOM 752 O O . PRO A 1 101 ? -19.578 -32.874 50.275 1.00 72.06 101 PRO A O 1
ATOM 755 N N . PRO A 1 102 ? -20.860 -34.730 50.260 1.00 66.00 102 PRO A N 1
ATOM 756 C CA . PRO A 1 102 ? -22.000 -34.114 50.927 1.00 66.00 102 PRO A CA 1
ATOM 757 C C . PRO A 1 102 ? -21.631 -33.752 52.370 1.00 66.00 102 PRO A C 1
ATOM 759 O O . PRO A 1 102 ? -21.239 -34.609 53.162 1.00 66.00 102 PRO A O 1
ATOM 762 N N . VAL A 1 103 ? -21.744 -32.467 52.699 1.00 67.81 103 VAL A N 1
ATOM 763 C CA . VAL A 1 103 ? -21.530 -31.946 54.053 1.00 67.81 103 VAL A CA 1
ATOM 764 C C . VAL A 1 103 ? -22.753 -32.305 54.914 1.00 67.81 103 VAL A C 1
ATOM 766 O O . VAL A 1 103 ? -23.878 -32.083 54.457 1.00 67.81 103 VAL A O 1
ATOM 769 N N . PRO A 1 104 ? -22.585 -32.862 56.129 1.00 58.56 104 PRO A N 1
ATOM 770 C CA . PRO A 1 104 ? -23.705 -33.208 56.999 1.00 58.56 104 PRO A CA 1
ATOM 771 C C . PRO A 1 104 ? -24.430 -31.957 57.507 1.00 58.56 104 PRO A C 1
ATOM 773 O O . PRO A 1 104 ? -23.809 -31.016 57.997 1.00 58.56 104 PRO A O 1
ATOM 776 N N . LEU A 1 105 ? -25.759 -31.982 57.407 1.00 54.44 105 LEU A N 1
ATOM 777 C CA . LEU A 1 105 ? -26.676 -31.057 58.067 1.00 54.44 105 LEU A CA 1
ATOM 778 C C . LEU A 1 105 ? -26.635 -31.307 59.580 1.00 54.44 105 LEU A C 1
ATOM 780 O O . LEU A 1 105 ? -27.386 -32.137 60.090 1.00 54.44 105 LEU A O 1
ATOM 784 N N . GLU A 1 106 ? -25.767 -30.600 60.299 1.00 45.94 106 GLU A N 1
ATOM 785 C CA . GLU A 1 106 ? -25.882 -30.503 61.753 1.00 45.94 106 GLU A CA 1
ATOM 786 C C . GLU A 1 106 ? -26.839 -29.369 62.118 1.00 45.94 106 GLU A C 1
ATOM 788 O O . GLU A 1 106 ? -26.552 -28.180 61.974 1.00 45.94 106 GLU A O 1
ATOM 793 N N . ALA A 1 107 ? -28.020 -29.780 62.573 1.00 58.25 107 ALA A N 1
ATOM 794 C CA . ALA A 1 107 ? -28.945 -28.947 63.308 1.00 58.25 107 ALA A CA 1
ATOM 795 C C . ALA A 1 107 ? -28.333 -28.633 64.680 1.00 58.25 107 ALA A C 1
ATOM 797 O O . ALA A 1 107 ? -28.305 -29.494 65.556 1.00 58.25 107 ALA A O 1
ATOM 798 N N . SER A 1 108 ? -27.863 -27.401 64.871 1.00 49.94 108 SER A N 1
ATOM 799 C CA . SER A 1 108 ? -27.612 -26.850 66.201 1.00 49.94 108 SER A CA 1
ATOM 800 C C . SER A 1 108 ? -28.505 -25.635 66.398 1.00 49.94 108 SER A C 1
ATOM 802 O O . SER A 1 108 ? -28.307 -24.574 65.804 1.00 49.94 108 SER A O 1
ATOM 804 N N . ALA A 1 109 ? -29.554 -25.859 67.180 1.00 56.81 109 ALA A N 1
ATOM 805 C CA . ALA A 1 109 ? -30.410 -24.836 67.732 1.00 56.81 109 ALA A CA 1
ATOM 806 C C . ALA A 1 109 ? -29.741 -24.295 68.997 1.00 56.81 109 ALA A C 1
ATOM 808 O O . ALA A 1 109 ? -29.793 -24.946 70.033 1.00 56.81 109 ALA A O 1
ATOM 809 N N . GLU A 1 110 ? -29.154 -23.104 68.923 1.00 53.31 110 GLU A N 1
ATOM 810 C CA . GLU A 1 110 ? -28.920 -22.279 70.107 1.00 53.31 110 GLU A CA 1
ATOM 811 C C . GLU A 1 110 ? -29.350 -20.845 69.802 1.00 53.31 110 GLU A C 1
ATOM 813 O O . GLU A 1 110 ? -28.666 -20.042 69.169 1.00 53.31 110 GLU A O 1
ATOM 818 N N . GLU A 1 111 ? -30.574 -20.567 70.239 1.00 55.00 111 GLU A N 1
ATOM 819 C CA . GLU A 1 111 ? -31.152 -19.244 70.356 1.00 55.00 111 GLU A CA 1
ATOM 820 C C . GLU A 1 111 ? -30.413 -18.471 71.457 1.00 55.00 111 GLU A C 1
ATOM 822 O O . GLU A 1 111 ? -30.697 -18.624 72.644 1.00 55.00 111 GLU A O 1
ATOM 827 N N . SER A 1 112 ? -29.488 -17.590 71.082 1.00 55.84 112 SER A N 1
ATOM 828 C CA . SER A 1 112 ? -29.019 -16.530 71.977 1.00 55.84 112 SER A CA 1
ATOM 829 C C . SER A 1 112 ? -29.499 -15.176 71.464 1.00 55.84 112 SER A C 1
ATOM 831 O O . SER A 1 112 ? -28.879 -14.535 70.616 1.00 55.84 112 SER A O 1
ATOM 833 N N . ASN A 1 113 ? -30.649 -14.774 72.008 1.00 55.97 113 ASN A N 1
ATOM 834 C CA . ASN A 1 113 ? -31.233 -13.440 71.959 1.00 55.97 113 ASN A CA 1
ATOM 835 C C . ASN A 1 113 ? -30.235 -12.374 72.447 1.00 55.97 113 ASN A C 1
ATOM 837 O O . ASN A 1 113 ? -30.060 -12.183 73.648 1.00 55.97 113 ASN A O 1
ATOM 841 N N . LEU A 1 114 ? -29.652 -11.620 71.517 1.00 56.31 114 LEU A N 1
ATOM 842 C CA . LEU A 1 114 ? -29.073 -10.298 71.767 1.00 56.31 114 LEU A CA 1
ATOM 843 C C . LEU A 1 114 ? -29.649 -9.328 70.733 1.00 56.31 114 LEU A C 1
ATOM 845 O O . LEU A 1 114 ? -29.020 -8.941 69.753 1.00 56.31 114 LEU A O 1
ATOM 849 N N . ASN A 1 115 ? -30.907 -8.965 70.973 1.00 54.56 115 ASN A N 1
ATOM 850 C CA . ASN A 1 115 ? -31.581 -7.852 70.325 1.00 54.56 115 ASN A CA 1
ATOM 851 C C . ASN A 1 115 ? -31.046 -6.545 70.941 1.00 54.56 115 ASN A C 1
ATOM 853 O O . ASN A 1 115 ? -31.654 -5.985 71.851 1.00 54.56 115 ASN A O 1
ATOM 857 N N . LEU A 1 116 ? -29.867 -6.093 70.497 1.00 49.03 116 LEU A N 1
ATOM 858 C CA . LEU A 1 116 ? -29.459 -4.701 70.681 1.00 49.03 116 LEU A CA 1
ATOM 859 C C . LEU A 1 116 ? -29.955 -3.903 69.479 1.00 49.03 116 LEU A C 1
ATOM 861 O O . LEU A 1 116 ? -29.479 -4.061 68.356 1.00 49.03 116 LEU A O 1
ATOM 865 N N . GLY A 1 117 ? -30.946 -3.058 69.751 1.00 52.12 117 GLY A N 1
ATOM 866 C CA . GLY A 1 117 ? -31.585 -2.186 68.787 1.00 52.12 117 GLY A CA 1
ATOM 867 C C . GLY A 1 117 ? -30.612 -1.200 68.154 1.00 52.12 117 GLY A C 1
ATOM 868 O O . GLY A 1 117 ? -30.245 -0.190 68.745 1.00 52.12 117 GLY A O 1
ATOM 869 N N . THR A 1 118 ? -30.300 -1.459 66.895 1.00 54.09 118 THR A N 1
ATOM 870 C CA . THR A 1 118 ? -30.026 -0.443 65.880 1.00 54.09 118 THR A CA 1
ATOM 871 C C . THR A 1 118 ? -30.771 -0.864 64.621 1.00 54.09 118 THR A C 1
ATOM 873 O O . THR A 1 118 ? -30.202 -1.294 63.622 1.00 54.09 118 THR A O 1
ATOM 876 N N . THR A 1 119 ? -32.100 -0.776 64.685 1.00 53.53 119 THR A N 1
ATOM 877 C CA . THR A 1 119 ? -32.987 -0.862 63.525 1.00 53.53 119 THR A CA 1
ATOM 878 C C . THR A 1 119 ? -32.736 0.341 62.619 1.00 53.53 119 THR A C 1
ATOM 880 O O . THR A 1 119 ? -33.472 1.325 62.618 1.00 53.53 119 THR A O 1
ATOM 883 N N . LEU A 1 120 ? -31.662 0.269 61.835 1.00 58.94 120 LEU A N 1
ATOM 884 C CA . LEU A 1 120 ? -31.550 1.070 60.629 1.00 58.94 120 LEU A CA 1
ATOM 885 C C . LEU A 1 120 ? -32.623 0.571 59.647 1.00 58.94 120 LEU A C 1
ATOM 887 O O . LEU A 1 120 ? -32.780 -0.642 59.471 1.00 58.94 120 LEU A O 1
ATOM 891 N N . PRO A 1 121 ? -33.408 1.468 59.031 1.00 55.59 121 PRO A N 1
ATOM 892 C CA . PRO A 1 121 ? -34.503 1.067 58.162 1.00 55.59 121 PRO A CA 1
ATOM 893 C C . PRO A 1 121 ? -33.945 0.333 56.935 1.00 55.59 121 PRO A C 1
ATOM 895 O O . PRO A 1 121 ? -33.200 0.910 56.143 1.00 55.59 121 PRO A O 1
ATOM 898 N N . CYS A 1 122 ? -34.329 -0.938 56.758 1.00 55.06 122 CYS A N 1
ATOM 899 C CA . CYS A 1 122 ? -33.939 -1.790 55.622 1.00 55.06 122 CYS A CA 1
ATOM 900 C C . CYS A 1 122 ? -34.140 -1.121 54.246 1.00 55.06 122 CYS A C 1
ATOM 902 O O . CYS A 1 122 ? -33.455 -1.478 53.294 1.00 55.06 122 CYS A O 1
ATOM 904 N N . SER A 1 123 ? -35.031 -0.129 54.140 1.00 58.84 123 SER A N 1
ATOM 905 C CA . SER A 1 123 ? -35.285 0.638 52.916 1.00 58.84 123 SER A CA 1
ATOM 906 C C . SER A 1 123 ? -34.114 1.515 52.454 1.00 58.84 123 SER A C 1
ATOM 908 O O . SER A 1 123 ? -34.035 1.841 51.274 1.00 58.84 123 SER A O 1
ATOM 910 N N . VAL A 1 124 ? -33.209 1.926 53.351 1.00 59.62 124 VAL A N 1
ATOM 911 C CA . VAL A 1 124 ? -32.038 2.751 52.986 1.00 59.62 124 VAL A CA 1
ATOM 912 C C . VAL A 1 124 ? -30.936 1.878 52.381 1.00 59.62 124 VAL A C 1
ATOM 914 O O . VAL A 1 124 ? -30.385 2.211 51.334 1.00 59.62 124 VAL A O 1
ATOM 917 N N . ILE A 1 125 ? -30.707 0.698 52.963 1.00 61.62 125 ILE A N 1
ATOM 918 C CA . ILE A 1 125 ? -29.690 -0.265 52.510 1.00 61.62 125 ILE A CA 1
ATOM 919 C C . ILE A 1 125 ? -30.032 -0.824 51.117 1.00 61.62 125 ILE A C 1
ATOM 921 O O . ILE A 1 125 ? -29.144 -1.072 50.301 1.00 61.62 125 ILE A O 1
ATOM 925 N N . THR A 1 126 ? -31.319 -0.998 50.793 1.00 69.31 126 THR A N 1
ATOM 926 C CA . THR A 1 126 ? -31.733 -1.459 49.457 1.00 69.31 126 THR A CA 1
ATOM 927 C C . THR A 1 126 ? -31.458 -0.428 48.365 1.00 69.31 126 THR A C 1
ATOM 929 O O . THR A 1 126 ? -31.034 -0.807 47.276 1.00 69.31 126 THR A O 1
ATOM 932 N N . ASN A 1 127 ? -31.634 0.866 48.645 1.00 76.56 127 ASN A N 1
ATOM 933 C CA . ASN A 1 127 ? -31.456 1.921 47.644 1.00 76.56 127 ASN A CA 1
ATOM 934 C C . ASN A 1 127 ? -29.977 2.110 47.281 1.00 76.56 127 ASN A C 1
ATOM 936 O O . ASN A 1 127 ? -29.630 2.135 46.100 1.00 76.56 127 ASN A O 1
ATOM 940 N N . GLU A 1 128 ? -29.092 2.136 48.278 1.00 82.88 128 GLU A N 1
ATOM 941 C CA . GLU A 1 128 ? -27.644 2.241 48.058 1.00 82.88 128 GLU A CA 1
ATOM 942 C C . GLU A 1 128 ? -27.107 1.071 47.216 1.00 82.88 128 GLU A C 1
ATOM 944 O O . GLU A 1 128 ? -26.325 1.269 46.283 1.00 82.88 128 GLU A O 1
ATOM 949 N N . ASN A 1 129 ? -27.601 -0.147 47.456 1.00 84.56 129 ASN A N 1
ATOM 950 C CA . ASN A 1 129 ? -27.241 -1.319 46.656 1.00 84.56 129 ASN A CA 1
ATOM 951 C C . ASN A 1 129 ? -27.734 -1.222 45.199 1.00 84.56 129 ASN A C 1
ATOM 953 O O . ASN A 1 129 ? -27.025 -1.635 44.274 1.00 84.56 129 ASN A O 1
ATOM 957 N N . THR A 1 130 ? -28.913 -0.640 44.953 1.00 91.75 130 THR A N 1
ATOM 958 C CA . THR A 1 130 ? -29.389 -0.400 43.576 1.00 91.75 130 THR A CA 1
ATOM 959 C C . THR A 1 130 ? -28.564 0.662 42.841 1.00 91.75 130 THR A C 1
ATOM 961 O O . THR A 1 130 ? -28.280 0.520 41.653 1.00 91.75 130 THR A O 1
ATOM 964 N N . GLU A 1 131 ? -28.096 1.700 43.535 1.00 92.75 131 GLU A N 1
ATOM 965 C CA . GLU A 1 131 ? -27.225 2.709 42.927 1.00 92.75 131 GLU A CA 1
ATOM 966 C C . GLU A 1 131 ? -25.831 2.162 42.612 1.00 92.75 131 GLU A C 1
ATOM 968 O O . GLU A 1 131 ? -25.274 2.448 41.550 1.00 92.75 131 GLU A O 1
ATOM 973 N N . LEU A 1 132 ? -25.267 1.351 43.511 1.00 93.81 132 LEU A N 1
ATOM 974 C CA . LEU A 1 132 ? -23.975 0.700 43.297 1.00 93.81 132 LEU A CA 1
ATOM 975 C C . LEU A 1 132 ? -24.018 -0.273 42.116 1.00 93.81 132 LEU A C 1
ATOM 977 O O . LEU A 1 132 ? -23.104 -0.278 41.291 1.00 93.81 132 LEU A O 1
ATOM 981 N N . THR A 1 133 ? -25.085 -1.065 41.997 1.00 94.81 133 THR A N 1
ATOM 982 C CA . THR A 1 133 ? -25.263 -1.975 40.855 1.00 94.81 133 THR A CA 1
ATOM 983 C C . THR A 1 133 ? -25.411 -1.216 39.540 1.00 94.81 133 THR A C 1
ATOM 985 O O . THR A 1 133 ? -24.780 -1.600 38.557 1.00 94.81 133 THR A O 1
ATOM 988 N N . LYS A 1 134 ? -26.138 -0.092 39.521 1.00 95.94 134 LYS A N 1
ATOM 989 C CA . LYS A 1 134 ? -26.225 0.776 38.339 1.00 95.94 134 LYS A CA 1
ATOM 990 C C . LYS A 1 134 ? -24.859 1.337 37.932 1.00 95.94 134 LYS A C 1
ATOM 992 O O . LYS A 1 134 ? -24.456 1.166 36.787 1.00 95.94 134 LYS A O 1
ATOM 997 N N . LYS A 1 135 ? -24.110 1.927 38.873 1.00 96.88 135 LYS A N 1
ATOM 998 C CA . LYS A 1 135 ? -22.755 2.451 38.610 1.00 96.88 135 LYS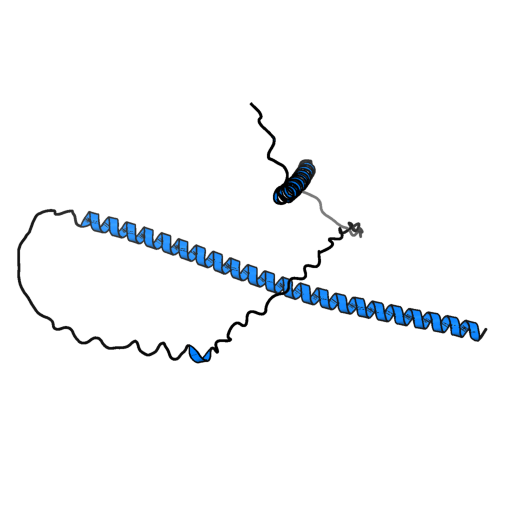 A CA 1
ATOM 999 C C . LYS A 1 135 ? -21.813 1.364 38.089 1.00 96.88 135 LYS A C 1
ATOM 1001 O O . LYS A 1 135 ? -21.013 1.622 37.196 1.00 96.88 135 LYS A O 1
ATOM 1006 N N . LYS A 1 136 ? -21.915 0.144 38.628 1.00 96.88 136 LYS A N 1
ATOM 1007 C CA . LYS A 1 136 ? -21.137 -1.007 38.156 1.00 96.88 136 LYS A CA 1
ATOM 1008 C C . LYS A 1 136 ? -21.460 -1.346 36.697 1.00 96.88 136 LYS A C 1
ATOM 1010 O O . LYS A 1 136 ? -20.534 -1.533 35.917 1.00 96.88 136 LYS A O 1
ATOM 1015 N N . LEU A 1 137 ? -22.743 -1.397 36.336 1.00 97.56 137 LEU A N 1
ATOM 1016 C CA . LEU A 1 137 ? -23.170 -1.664 34.960 1.00 97.56 137 LEU A CA 1
ATOM 1017 C C . LEU A 1 137 ? -22.730 -0.554 33.997 1.00 97.56 137 LEU A C 1
ATOM 1019 O O . LEU A 1 137 ? -22.256 -0.858 32.907 1.00 97.56 137 LEU A O 1
ATOM 1023 N N . ASP A 1 138 ? -22.826 0.714 34.401 1.00 97.81 138 ASP A N 1
ATOM 1024 C CA . ASP A 1 138 ? -22.381 1.845 33.577 1.00 97.81 138 ASP A CA 1
ATOM 1025 C C . ASP A 1 138 ? -20.873 1.759 33.271 1.00 97.81 138 ASP A C 1
ATOM 1027 O O . ASP A 1 138 ? -20.463 1.918 32.118 1.00 97.81 138 ASP A O 1
ATOM 1031 N N . LEU A 1 139 ? -20.055 1.424 34.278 1.00 98.00 139 LEU A N 1
ATOM 1032 C CA . LEU A 1 139 ? -18.614 1.199 34.107 1.00 98.00 139 LEU A CA 1
ATOM 1033 C C . LEU A 1 139 ? -18.311 -0.007 33.208 1.00 98.00 139 LEU A C 1
ATOM 1035 O O . LEU A 1 139 ? -17.396 0.047 32.388 1.00 98.00 139 LEU A O 1
ATOM 1039 N N . GLU A 1 140 ? -19.072 -1.093 33.338 1.00 98.12 140 GLU A N 1
ATOM 1040 C CA . GLU A 1 140 ? -18.920 -2.282 32.494 1.00 98.12 140 GLU A CA 1
ATOM 1041 C C . GLU A 1 140 ? -19.263 -1.981 31.027 1.00 98.12 140 GLU A C 1
ATOM 1043 O O . GLU A 1 140 ? -18.526 -2.369 30.120 1.00 98.12 140 GLU A O 1
ATOM 1048 N N . ILE A 1 141 ? -20.321 -1.202 30.784 1.00 98.06 141 ILE A N 1
ATOM 1049 C CA . ILE A 1 141 ? -20.687 -0.725 29.445 1.00 98.06 141 ILE A CA 1
ATOM 1050 C C . ILE A 1 141 ? -19.586 0.169 28.863 1.00 98.06 141 ILE A C 1
ATOM 1052 O O . ILE A 1 141 ? -19.249 0.039 27.685 1.00 98.06 141 ILE A O 1
ATOM 1056 N N . GLU A 1 142 ? -19.025 1.087 29.652 1.00 98.31 142 GLU A N 1
ATOM 1057 C CA . GLU A 1 142 ? -17.933 1.953 29.201 1.00 98.31 142 GLU A CA 1
ATOM 1058 C C . GLU A 1 142 ? -16.673 1.148 28.853 1.00 98.31 142 GLU A C 1
ATOM 1060 O O . GLU A 1 142 ? -16.069 1.369 27.798 1.00 98.31 142 GLU A O 1
ATOM 1065 N N . LEU A 1 143 ? -16.325 0.159 29.680 1.00 98.06 143 LEU A N 1
ATOM 1066 C CA . LEU A 1 143 ? -15.212 -0.749 29.421 1.00 98.06 143 LEU A CA 1
ATOM 1067 C C . LEU A 1 143 ? -15.418 -1.529 28.117 1.00 98.06 143 LEU A C 1
ATOM 1069 O O . LEU A 1 143 ? -14.513 -1.574 27.284 1.00 98.06 143 LEU A O 1
ATOM 1073 N N . LEU A 1 144 ? -16.610 -2.095 27.907 1.00 98.19 144 LEU A N 1
ATOM 1074 C CA . LEU A 1 144 ? -16.947 -2.819 26.680 1.00 98.19 144 LEU A CA 1
ATOM 1075 C C . LEU A 1 144 ? -16.874 -1.911 25.448 1.00 98.19 144 LEU A C 1
ATOM 1077 O O . LEU A 1 144 ? -16.313 -2.308 24.428 1.00 98.19 144 LEU A O 1
ATOM 1081 N N . LYS A 1 145 ? -17.365 -0.668 25.535 1.00 98.25 145 LYS A N 1
ATOM 1082 C CA . LYS A 1 145 ? -17.236 0.314 24.443 1.00 98.25 145 LYS A CA 1
ATOM 1083 C C . LYS A 1 145 ? -15.776 0.574 24.095 1.00 98.25 145 LYS A C 1
ATOM 1085 O O . LYS A 1 145 ? -15.423 0.567 22.918 1.00 98.25 145 LYS A O 1
ATOM 1090 N N . LYS A 1 146 ? -14.922 0.763 25.104 1.00 98.12 146 LYS A N 1
ATOM 1091 C CA . LYS A 1 146 ? -13.485 0.972 24.894 1.00 98.12 146 LYS A CA 1
ATOM 1092 C C . LYS A 1 146 ? -12.815 -0.255 24.289 1.00 98.12 146 LYS A C 1
ATOM 1094 O O . LYS A 1 146 ? -12.016 -0.107 23.371 1.00 98.12 146 LYS A O 1
ATOM 1099 N N . GLN A 1 147 ? -13.180 -1.458 24.724 1.00 98.12 147 GLN A N 1
ATOM 1100 C CA . GLN A 1 147 ? -12.685 -2.695 24.121 1.00 98.12 147 GLN A CA 1
ATOM 1101 C C . GLN A 1 147 ? -13.076 -2.800 22.642 1.00 98.12 147 GLN A C 1
ATOM 1103 O O . GLN A 1 147 ? -12.211 -3.057 21.806 1.00 98.12 147 GLN A O 1
ATOM 1108 N N . VAL A 1 148 ? -14.334 -2.519 22.294 1.00 98.19 148 VAL A N 1
ATOM 1109 C CA . VAL A 1 148 ? -14.802 -2.511 20.897 1.00 98.19 148 VAL A CA 1
ATOM 1110 C C . VAL A 1 148 ? -14.059 -1.466 20.059 1.00 98.19 148 VAL A C 1
ATOM 1112 O O . VAL A 1 148 ? -13.612 -1.776 18.958 1.00 98.19 148 VAL A O 1
ATOM 1115 N N . GLU A 1 149 ? -13.867 -0.254 20.583 1.00 98.25 149 GLU A N 1
ATOM 1116 C CA . GLU A 1 149 ? -13.114 0.814 19.911 1.00 98.25 149 GLU A CA 1
ATOM 1117 C C . GLU A 1 149 ? -11.659 0.393 19.648 1.00 98.25 149 GLU A C 1
ATOM 1119 O O . GLU A 1 149 ? -11.163 0.522 18.527 1.00 98.25 149 GLU A O 1
ATOM 112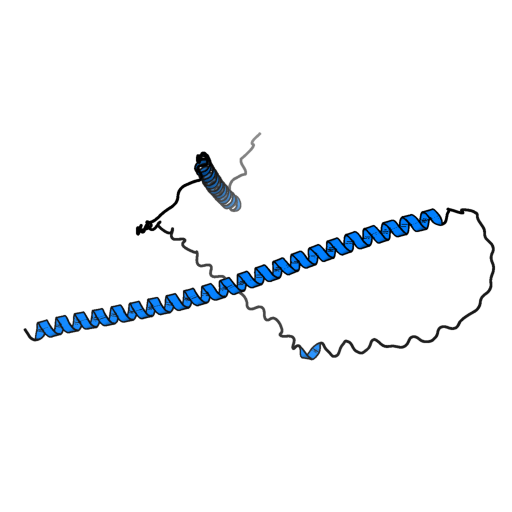4 N N . THR A 1 150 ? -10.990 -0.195 20.647 1.00 97.69 150 THR A N 1
ATOM 1125 C CA . THR A 1 150 ? -9.621 -0.706 20.482 1.00 97.69 150 THR A CA 1
ATOM 1126 C C . THR A 1 150 ? -9.549 -1.847 19.472 1.00 97.69 150 THR A C 1
ATOM 1128 O O . THR A 1 150 ? -8.658 -1.844 18.625 1.00 97.69 150 THR A O 1
ATOM 1131 N N . ALA A 1 151 ? -10.506 -2.780 19.493 1.00 97.81 151 ALA A N 1
ATOM 1132 C CA . ALA A 1 151 ? -10.579 -3.860 18.519 1.00 97.81 151 ALA A CA 1
ATOM 1133 C C . ALA A 1 151 ? -10.756 -3.300 17.098 1.00 97.81 151 ALA A C 1
ATOM 1135 O O . ALA A 1 151 ? -9.991 -3.652 16.201 1.00 97.81 151 ALA A O 1
ATOM 1136 N N . SER A 1 152 ? -11.672 -2.347 16.901 1.00 97.94 152 SER A N 1
ATOM 1137 C CA . SER A 1 152 ? -11.866 -1.679 15.608 1.00 97.94 152 SER A CA 1
ATOM 1138 C C . SER A 1 152 ? -10.573 -1.034 15.108 1.00 97.94 152 SER A C 1
ATOM 1140 O O . SER A 1 152 ? -10.121 -1.335 14.001 1.00 97.94 152 SER A O 1
ATOM 1142 N N . ALA A 1 153 ? -9.907 -0.239 15.950 1.00 98.12 153 ALA A N 1
ATOM 1143 C CA . ALA A 1 153 ? -8.643 0.404 15.600 1.00 98.12 153 ALA A CA 1
ATOM 1144 C C . ALA A 1 153 ? -7.550 -0.616 15.226 1.00 98.12 153 ALA A C 1
ATOM 1146 O O . ALA A 1 153 ? -6.810 -0.408 14.264 1.00 98.12 153 ALA A O 1
ATOM 1147 N N . THR A 1 154 ? -7.460 -1.750 15.934 1.00 98.38 154 THR A N 1
ATOM 1148 C CA . THR A 1 154 ? -6.499 -2.807 15.574 1.00 98.38 154 THR A CA 1
ATOM 1149 C C . THR A 1 154 ? -6.783 -3.404 14.197 1.00 98.38 154 THR A C 1
ATOM 1151 O O . THR A 1 154 ? -5.854 -3.536 13.400 1.00 98.38 154 THR A O 1
ATOM 1154 N N . THR A 1 155 ? -8.052 -3.667 13.861 1.00 98.38 155 THR A N 1
ATOM 1155 C CA . THR A 1 155 ? -8.419 -4.188 12.533 1.00 98.38 155 THR A CA 1
ATOM 1156 C C . THR A 1 155 ? -8.118 -3.200 11.403 1.00 98.38 155 THR A C 1
ATOM 1158 O O . THR A 1 155 ? -7.697 -3.601 10.317 1.00 98.38 155 THR A O 1
ATOM 1161 N N . GLU A 1 156 ? -8.282 -1.897 11.640 1.00 98.50 156 GLU A N 1
ATOM 1162 C CA . GLU A 1 156 ? -7.929 -0.860 10.666 1.00 98.50 156 GLU A CA 1
ATOM 1163 C C . GLU A 1 156 ? -6.419 -0.782 10.438 1.00 98.50 156 GLU A C 1
ATOM 1165 O O . GLU A 1 156 ? -5.973 -0.718 9.290 1.00 98.50 156 GLU A O 1
ATOM 1170 N N . ILE A 1 157 ? -5.625 -0.864 11.510 1.00 98.25 157 ILE A N 1
ATOM 1171 C CA . ILE A 1 157 ? -4.160 -0.912 11.424 1.00 98.25 157 ILE A CA 1
ATOM 1172 C C . ILE A 1 157 ? -3.704 -2.143 10.634 1.00 98.25 157 ILE A C 1
ATOM 1174 O O . ILE A 1 157 ? -2.809 -2.037 9.793 1.00 98.25 157 ILE A O 1
ATOM 1178 N N . GLU A 1 158 ? -4.301 -3.309 10.872 1.00 98.50 158 GLU A N 1
ATOM 1179 C CA . GLU A 1 158 ? -3.984 -4.533 10.129 1.00 98.50 158 GLU A CA 1
ATOM 1180 C C . GLU A 1 158 ? -4.333 -4.412 8.645 1.00 98.50 158 GLU A C 1
ATOM 1182 O O . GLU A 1 158 ? -3.514 -4.762 7.790 1.00 98.50 158 GLU A O 1
ATOM 1187 N N . ARG A 1 159 ? -5.498 -3.837 8.322 1.00 98.19 159 ARG A N 1
ATOM 1188 C CA . ARG A 1 159 ? -5.895 -3.559 6.936 1.00 98.19 159 ARG A CA 1
ATOM 1189 C C . ARG A 1 159 ? -4.905 -2.619 6.247 1.00 98.19 159 ARG A C 1
ATOM 1191 O O . ARG A 1 159 ? -4.471 -2.911 5.136 1.00 98.19 159 ARG A O 1
ATOM 1198 N N . ALA A 1 160 ? -4.512 -1.532 6.911 1.00 98.44 160 ALA A N 1
ATOM 1199 C CA . ALA A 1 160 ? -3.539 -0.583 6.376 1.00 98.44 160 ALA A CA 1
ATOM 1200 C C . ALA A 1 160 ? -2.166 -1.236 6.146 1.00 98.44 160 ALA A C 1
ATOM 1202 O O . ALA A 1 160 ? -1.527 -0.997 5.124 1.00 98.44 160 ALA A O 1
ATOM 1203 N N . ARG A 1 161 ? -1.718 -2.111 7.056 1.00 98.44 161 ARG A N 1
ATOM 1204 C CA . ARG A 1 161 ? -0.479 -2.885 6.875 1.00 98.44 161 ARG A CA 1
ATOM 1205 C C . ARG A 1 161 ? -0.554 -3.815 5.667 1.00 98.44 161 ARG A C 1
ATOM 1207 O O . ARG A 1 161 ? 0.405 -3.874 4.903 1.00 98.44 161 ARG A O 1
ATOM 1214 N N . ALA A 1 162 ? -1.674 -4.513 5.486 1.00 98.31 162 ALA A N 1
ATOM 1215 C CA . ALA A 1 162 ? -1.874 -5.384 4.332 1.00 98.31 162 ALA A CA 1
ATOM 1216 C C . ALA A 1 162 ? -1.838 -4.597 3.013 1.00 98.31 162 ALA A C 1
ATOM 1218 O O . ALA A 1 162 ? -1.222 -5.048 2.051 1.00 98.31 162 ALA A O 1
ATOM 1219 N N . GLU A 1 163 ? -2.442 -3.407 2.983 1.00 98.62 163 GLU A N 1
ATOM 1220 C CA . GLU A 1 163 ? -2.404 -2.521 1.816 1.00 98.62 163 GLU A CA 1
ATOM 1221 C C . GLU A 1 163 ? -0.977 -2.067 1.489 1.00 98.62 163 GLU A C 1
ATOM 1223 O O . GLU A 1 163 ? -0.532 -2.186 0.351 1.00 98.62 163 GLU A O 1
ATOM 1228 N N . ILE A 1 164 ? -0.213 -1.649 2.504 1.00 98.44 164 ILE A N 1
ATOM 1229 C CA . ILE A 1 164 ? 1.195 -1.258 2.343 1.00 98.44 164 ILE A CA 1
ATOM 1230 C C . ILE A 1 164 ? 2.027 -2.399 1.742 1.00 98.44 164 ILE A C 1
ATOM 1232 O O . ILE A 1 164 ? 2.858 -2.157 0.868 1.00 98.44 164 ILE A O 1
ATOM 1236 N N . GLU A 1 165 ? 1.829 -3.638 2.195 1.00 98.56 165 GLU A N 1
ATOM 1237 C CA . GLU A 1 165 ? 2.550 -4.791 1.643 1.00 98.56 165 GLU A CA 1
ATOM 1238 C C . GLU A 1 165 ? 2.162 -5.083 0.185 1.00 98.56 165 GLU A C 1
ATOM 1240 O O . GLU A 1 165 ? 3.042 -5.388 -0.622 1.00 98.56 165 GLU A O 1
ATOM 1245 N N . ARG A 1 166 ? 0.888 -4.906 -0.200 1.00 98.31 166 ARG A N 1
ATOM 1246 C CA . ARG A 1 166 ? 0.475 -5.008 -1.613 1.00 98.31 166 ARG A CA 1
ATOM 1247 C C . ARG A 1 166 ? 1.153 -3.948 -2.470 1.00 98.31 166 ARG A C 1
ATOM 1249 O O . ARG A 1 166 ? 1.776 -4.294 -3.470 1.00 98.31 166 ARG A O 1
ATOM 1256 N N . SER A 1 167 ? 1.115 -2.683 -2.050 1.00 98.50 167 SER A N 1
ATOM 1257 C CA . SER A 1 167 ? 1.748 -1.597 -2.804 1.00 98.50 167 SER A CA 1
ATOM 1258 C C . SER A 1 167 ? 3.260 -1.797 -2.944 1.00 98.50 167 SER A C 1
ATOM 1260 O O . SER A 1 167 ? 3.826 -1.515 -3.997 1.00 98.50 167 SER A O 1
ATOM 1262 N N . LYS A 1 168 ? 3.941 -2.334 -1.921 1.00 98.62 168 LYS A N 1
ATOM 1263 C CA . LYS A 1 168 ? 5.365 -2.701 -2.030 1.00 98.62 168 LYS A CA 1
ATOM 1264 C C . LYS A 1 168 ? 5.606 -3.769 -3.095 1.00 98.62 168 LYS A C 1
ATOM 1266 O O . LYS A 1 168 ? 6.552 -3.637 -3.868 1.00 98.62 168 LYS A O 1
ATOM 1271 N N . ALA A 1 169 ? 4.770 -4.806 -3.142 1.00 98.38 169 ALA A N 1
ATOM 1272 C CA . ALA A 1 169 ? 4.886 -5.863 -4.143 1.00 98.38 169 ALA A CA 1
ATOM 1273 C C . ALA A 1 169 ? 4.656 -5.330 -5.569 1.00 98.38 169 ALA A C 1
ATOM 1275 O O . ALA A 1 169 ? 5.375 -5.704 -6.495 1.00 98.38 169 ALA A O 1
ATOM 1276 N N . GLU A 1 170 ? 3.701 -4.416 -5.744 1.00 98.69 170 GLU A N 1
ATOM 1277 C CA . GLU A 1 170 ? 3.446 -3.749 -7.026 1.00 98.69 170 GLU A CA 1
ATOM 1278 C C . GLU A 1 170 ? 4.618 -2.866 -7.466 1.00 98.69 170 GLU A C 1
ATOM 1280 O O . GLU A 1 170 ? 5.037 -2.935 -8.623 1.00 98.69 170 GLU A O 1
ATOM 1285 N N . ILE A 1 171 ? 5.201 -2.092 -6.543 1.00 98.50 171 ILE A N 1
ATOM 1286 C CA . ILE A 1 171 ? 6.401 -1.287 -6.810 1.00 98.50 171 ILE A CA 1
ATOM 1287 C C . ILE A 1 171 ? 7.562 -2.181 -7.249 1.00 98.50 171 ILE A C 1
ATOM 1289 O O . ILE A 1 171 ? 8.267 -1.844 -8.200 1.00 98.50 171 ILE A O 1
ATOM 1293 N N . GLU A 1 172 ? 7.768 -3.318 -6.586 1.00 98.69 172 GLU A N 1
ATOM 1294 C CA . GLU A 1 172 ? 8.842 -4.242 -6.948 1.00 98.69 172 GLU A CA 1
ATOM 1295 C C . GLU A 1 172 ? 8.617 -4.850 -8.337 1.00 98.69 172 GLU A C 1
ATOM 1297 O O . GLU A 1 172 ? 9.531 -4.875 -9.160 1.00 98.69 172 GLU A O 1
ATOM 1302 N N . LYS A 1 173 ? 7.379 -5.237 -8.660 1.00 98.31 173 LYS A N 1
ATOM 1303 C CA . LYS A 1 173 ? 7.024 -5.710 -10.003 1.00 98.31 173 LYS A CA 1
ATOM 1304 C C . LYS A 1 173 ? 7.304 -4.650 -11.074 1.00 98.31 173 LYS A C 1
ATOM 1306 O O . LYS A 1 173 ? 7.902 -4.968 -12.101 1.00 98.31 173 LYS A O 1
ATOM 1311 N N . ALA A 1 174 ? 6.923 -3.398 -10.823 1.00 98.56 174 ALA A N 1
ATOM 1312 C CA . ALA A 1 174 ? 7.186 -2.291 -11.738 1.00 98.56 174 ALA A CA 1
ATOM 1313 C C . ALA A 1 174 ? 8.693 -2.037 -11.922 1.00 98.56 174 ALA A C 1
ATOM 1315 O O . ALA A 1 174 ? 9.140 -1.744 -13.029 1.00 98.56 174 ALA A O 1
ATOM 1316 N N . ARG A 1 175 ? 9.502 -2.188 -10.863 1.00 98.62 175 ARG A N 1
ATOM 1317 C CA . ARG A 1 175 ? 10.969 -2.085 -10.956 1.00 98.62 175 ARG A CA 1
ATOM 1318 C C . ARG A 1 175 ? 11.558 -3.148 -11.874 1.00 98.62 175 ARG A C 1
ATOM 1320 O O . ARG A 1 175 ? 12.331 -2.797 -12.762 1.00 98.62 175 ARG A O 1
ATOM 1327 N N . VAL A 1 176 ? 11.148 -4.406 -11.711 1.00 98.69 176 VAL A N 1
ATOM 1328 C CA . VAL A 1 176 ? 11.591 -5.506 -12.583 1.00 98.69 176 VAL A CA 1
ATOM 1329 C C . VAL A 1 176 ? 11.217 -5.241 -14.044 1.00 98.69 176 VAL A C 1
ATOM 1331 O O . VAL A 1 176 ? 12.021 -5.464 -14.949 1.00 98.69 176 VAL A O 1
ATOM 1334 N N . GLU A 1 177 ? 10.016 -4.724 -14.297 1.00 98.69 177 GLU A N 1
ATOM 1335 C CA . GLU A 1 177 ? 9.575 -4.385 -15.652 1.00 98.69 177 GLU A CA 1
ATOM 1336 C C . GLU A 1 177 ? 10.401 -3.246 -16.269 1.00 98.69 177 GLU A C 1
ATOM 1338 O O . GLU A 1 177 ? 10.826 -3.340 -17.421 1.00 98.69 177 GLU A O 1
ATOM 1343 N N . VAL A 1 178 ? 10.724 -2.212 -15.488 1.00 98.62 178 VAL A N 1
ATOM 1344 C CA . VAL A 1 178 ? 11.624 -1.131 -15.917 1.00 98.62 178 VAL A CA 1
ATOM 1345 C C . VAL A 1 178 ? 13.023 -1.659 -16.242 1.00 98.62 178 VAL A C 1
ATOM 1347 O O . VAL A 1 178 ? 13.617 -1.234 -17.233 1.00 98.62 178 VAL A O 1
ATOM 1350 N N . GLU A 1 179 ? 13.571 -2.571 -15.439 1.00 98.69 179 GLU A N 1
ATOM 1351 C CA . GLU A 1 179 ? 14.875 -3.188 -15.716 1.00 98.69 179 GLU A CA 1
ATOM 1352 C C . GLU A 1 179 ? 14.857 -4.015 -17.003 1.00 98.69 179 GLU A C 1
ATOM 1354 O O . GLU A 1 179 ? 15.770 -3.897 -17.821 1.00 98.69 179 GLU A O 1
ATOM 1359 N N . LYS A 1 180 ? 13.784 -4.776 -17.237 1.00 98.56 180 LYS A N 1
ATOM 1360 C CA . LYS A 1 180 ? 13.597 -5.531 -18.479 1.00 98.56 180 LYS A CA 1
ATOM 1361 C C . LYS A 1 180 ? 13.567 -4.612 -19.702 1.00 98.56 180 LYS A C 1
ATOM 1363 O O . LYS A 1 180 ? 14.274 -4.872 -20.673 1.00 98.56 180 LYS A O 1
ATOM 1368 N N . LEU A 1 181 ? 12.797 -3.525 -19.645 1.00 98.75 181 LEU A N 1
ATOM 1369 C CA . LEU A 1 181 ? 12.717 -2.555 -20.742 1.00 98.75 181 LEU A CA 1
ATOM 1370 C C . LEU A 1 181 ? 14.060 -1.862 -20.996 1.00 98.75 181 LEU A C 1
ATOM 1372 O O . LEU A 1 181 ? 14.428 -1.636 -22.146 1.00 98.75 181 LEU A O 1
ATOM 1376 N N . LYS A 1 182 ? 14.829 -1.556 -19.944 1.00 98.62 182 LYS A N 1
ATOM 1377 C CA . LYS A 1 182 ? 16.188 -1.014 -20.099 1.00 98.62 182 LYS A CA 1
ATOM 1378 C C . LYS A 1 182 ? 17.104 -1.981 -20.847 1.00 98.62 182 LYS A C 1
ATOM 1380 O O . LYS A 1 182 ? 17.801 -1.543 -21.759 1.00 98.62 182 LYS A O 1
ATOM 1385 N N . ALA A 1 183 ? 17.075 -3.266 -20.495 1.00 98.56 183 ALA A N 1
ATOM 1386 C CA . ALA A 1 183 ? 17.868 -4.287 -21.174 1.00 98.56 183 ALA A CA 1
ATOM 1387 C C . ALA A 1 183 ? 17.459 -4.449 -22.650 1.00 98.56 183 ALA A C 1
ATOM 1389 O O . ALA A 1 183 ? 18.313 -4.573 -23.523 1.00 98.56 183 ALA A O 1
ATOM 1390 N N . GLU A 1 184 ? 16.161 -4.394 -22.951 1.00 98.69 184 GLU A N 1
ATOM 1391 C CA . GLU A 1 184 ? 15.656 -4.451 -24.328 1.00 98.69 184 GLU A CA 1
ATOM 1392 C C . GLU A 1 184 ? 16.110 -3.243 -25.163 1.00 98.69 184 GLU A C 1
ATOM 1394 O O . GLU A 1 184 ? 16.590 -3.409 -26.284 1.00 98.69 184 GLU A O 1
ATOM 1399 N N . ILE A 1 185 ? 16.051 -2.033 -24.596 1.00 98.56 185 ILE A N 1
ATOM 1400 C CA . ILE A 1 185 ? 16.565 -0.814 -25.242 1.00 98.56 185 ILE A CA 1
ATOM 1401 C C . ILE A 1 185 ? 18.068 -0.932 -25.529 1.00 98.56 185 ILE A C 1
ATOM 1403 O O . ILE A 1 185 ? 18.527 -0.515 -26.592 1.00 98.56 185 ILE A O 1
ATOM 1407 N N . GLU A 1 186 ? 18.848 -1.484 -24.601 1.00 98.62 186 GLU A N 1
ATOM 1408 C CA . GLU A 1 186 ? 20.287 -1.686 -24.788 1.00 98.62 186 GLU A CA 1
ATOM 1409 C C . GLU A 1 186 ? 20.586 -2.685 -25.915 1.00 98.62 186 GLU A C 1
ATOM 1411 O O . GLU A 1 186 ? 21.427 -2.413 -26.772 1.00 98.62 186 GLU A O 1
ATOM 1416 N N . LEU A 1 187 ? 19.841 -3.791 -25.986 1.00 98.44 187 LEU A N 1
ATOM 1417 C CA . LEU A 1 187 ? 19.960 -4.760 -27.079 1.00 98.44 187 LEU A CA 1
ATOM 1418 C C . LEU A 1 187 ? 19.627 -4.147 -28.443 1.00 98.44 187 LEU A C 1
ATOM 1420 O O . LEU A 1 187 ? 20.338 -4.403 -29.417 1.00 98.44 187 LEU A O 1
ATOM 1424 N N . LEU A 1 188 ? 18.578 -3.324 -28.521 1.00 98.62 188 LEU A N 1
ATOM 1425 C CA . LEU A 1 188 ? 18.218 -2.625 -29.756 1.00 98.62 188 LEU A CA 1
ATOM 1426 C C . LEU A 1 188 ? 19.329 -1.671 -30.203 1.00 98.62 188 LEU A C 1
ATOM 1428 O O . LEU A 1 188 ? 19.710 -1.703 -31.371 1.00 98.62 188 LEU A O 1
ATOM 1432 N N . ARG A 1 189 ? 19.920 -0.904 -29.278 1.00 98.56 189 ARG A N 1
ATOM 1433 C CA . ARG A 1 189 ? 21.059 -0.019 -29.582 1.00 98.56 189 ARG A CA 1
ATOM 1434 C C . ARG A 1 189 ? 22.258 -0.787 -30.128 1.00 98.56 189 ARG A C 1
ATOM 1436 O O . ARG A 1 189 ? 22.801 -0.409 -31.160 1.00 98.56 189 ARG A O 1
ATOM 1443 N N . LEU A 1 190 ? 22.632 -1.899 -29.495 1.00 98.38 190 LEU A N 1
ATOM 1444 C CA . LEU A 1 190 ? 23.728 -2.745 -29.980 1.00 98.38 190 LEU A CA 1
ATOM 1445 C C . LEU A 1 190 ? 23.431 -3.331 -31.368 1.00 98.38 190 LEU A C 1
ATOM 1447 O O . LEU A 1 190 ? 24.324 -3.441 -32.210 1.00 98.38 190 LEU A O 1
ATOM 1451 N N . SER A 1 191 ? 22.173 -3.698 -31.627 1.00 98.19 191 SER A N 1
ATOM 1452 C CA . SER A 1 191 ? 21.742 -4.167 -32.945 1.00 98.19 191 SER A CA 1
ATOM 1453 C C . SER A 1 191 ? 21.840 -3.065 -34.004 1.00 98.19 191 SER A C 1
ATOM 1455 O O . SER A 1 191 ? 22.302 -3.328 -35.115 1.00 98.19 191 SER A O 1
ATOM 1457 N N . GLU A 1 192 ? 21.429 -1.839 -33.683 1.00 98.44 192 GLU A N 1
ATOM 1458 C CA . GLU A 1 192 ? 21.553 -0.681 -34.573 1.00 98.44 192 GLU A CA 1
ATOM 1459 C C . GLU A 1 192 ? 23.022 -0.358 -34.872 1.00 98.44 192 GLU A C 1
ATOM 1461 O O . GLU A 1 192 ? 23.398 -0.219 -36.036 1.00 98.44 192 GLU A O 1
ATOM 1466 N N . GLU A 1 193 ? 23.878 -0.322 -33.850 1.00 98.25 193 GLU A N 1
ATOM 1467 C CA . GLU A 1 193 ? 25.320 -0.100 -34.002 1.00 98.25 193 GLU A CA 1
ATOM 1468 C C . GLU A 1 193 ? 25.970 -1.156 -34.902 1.00 98.25 193 GLU A C 1
ATOM 1470 O O . GLU A 1 193 ? 26.744 -0.823 -35.808 1.00 98.25 193 GLU A O 1
ATOM 1475 N N . LYS A 1 194 ? 25.614 -2.431 -34.705 1.00 98.25 194 LYS A N 1
ATOM 1476 C CA . LYS A 1 194 ? 26.081 -3.534 -35.550 1.00 98.25 194 LYS A CA 1
ATOM 1477 C C . LYS A 1 194 ? 25.643 -3.353 -37.003 1.00 98.25 194 LYS A C 1
ATOM 1479 O O . LYS A 1 194 ? 26.457 -3.566 -37.901 1.00 98.25 194 LYS A O 1
ATOM 1484 N N . ASN A 1 195 ? 24.395 -2.954 -37.243 1.00 98.12 195 ASN A N 1
ATOM 1485 C CA . ASN A 1 195 ? 23.884 -2.713 -38.593 1.00 98.12 195 ASN A CA 1
ATOM 1486 C C . ASN A 1 195 ? 24.617 -1.549 -39.275 1.00 98.12 195 ASN A C 1
ATOM 1488 O O . ASN A 1 195 ? 25.038 -1.687 -40.421 1.00 98.12 195 ASN A O 1
ATOM 1492 N N . ILE A 1 196 ? 24.857 -0.446 -38.559 1.00 98.25 196 ILE A N 1
ATOM 1493 C CA . ILE A 1 196 ? 25.634 0.695 -39.068 1.00 98.25 196 ILE A CA 1
ATOM 1494 C C . ILE A 1 196 ? 27.059 0.264 -39.437 1.00 98.25 196 ILE A C 1
ATOM 1496 O O . ILE A 1 196 ? 27.580 0.669 -40.478 1.00 98.25 196 ILE A O 1
ATOM 1500 N N . LEU A 1 197 ? 27.711 -0.549 -38.600 1.00 97.88 197 LEU A N 1
ATOM 1501 C CA . LEU A 1 197 ? 29.053 -1.060 -38.886 1.00 97.88 197 LEU A CA 1
ATOM 1502 C C . LEU A 1 197 ? 29.056 -1.964 -40.124 1.00 97.88 197 LEU A C 1
ATOM 1504 O O . LEU A 1 197 ? 29.947 -1.850 -40.962 1.00 97.88 197 LEU A O 1
ATOM 1508 N N . LEU A 1 198 ? 28.050 -2.830 -40.252 1.00 97.75 198 LEU A N 1
ATOM 1509 C CA . LEU A 1 198 ? 27.891 -3.713 -41.401 1.00 97.75 198 LEU A CA 1
ATOM 1510 C C . LEU A 1 198 ? 27.724 -2.907 -42.694 1.00 97.75 198 LEU A C 1
ATOM 1512 O O . LEU A 1 198 ? 28.453 -3.143 -43.651 1.00 97.75 198 LEU A O 1
ATOM 1516 N N . GLU A 1 199 ? 26.842 -1.903 -42.704 1.00 97.94 199 GLU A N 1
ATOM 1517 C CA . GLU A 1 199 ? 26.671 -1.011 -43.855 1.00 97.94 199 GLU A CA 1
ATOM 1518 C C . GLU A 1 199 ? 27.968 -0.298 -44.248 1.00 97.94 199 GLU A C 1
ATOM 1520 O O . GLU A 1 199 ? 28.250 -0.161 -45.436 1.00 97.94 199 GLU A O 1
ATOM 1525 N N . LYS A 1 200 ? 28.773 0.136 -43.270 1.00 97.88 200 LYS A N 1
ATOM 1526 C CA . LYS A 1 200 ? 30.071 0.777 -43.532 1.00 97.88 200 LYS A CA 1
ATOM 1527 C C . LYS A 1 200 ? 31.101 -0.168 -44.150 1.00 97.88 200 LYS A C 1
ATOM 1529 O O . LYS A 1 200 ? 31.991 0.316 -44.831 1.00 97.88 200 LYS A O 1
ATOM 1534 N N . MET A 1 201 ? 31.015 -1.475 -43.900 1.00 97.38 201 MET A N 1
ATOM 1535 C CA . MET A 1 201 ? 31.938 -2.457 -44.486 1.00 97.38 201 MET A CA 1
ATOM 1536 C C . MET A 1 201 ? 31.580 -2.841 -45.928 1.00 97.38 201 MET A C 1
ATOM 1538 O O . MET A 1 201 ? 32.452 -3.308 -46.654 1.00 97.38 201 MET A O 1
ATOM 1542 N N . PHE A 1 202 ? 30.314 -2.688 -46.331 1.00 96.75 202 PHE A N 1
ATOM 1543 C CA . PHE A 1 202 ? 29.828 -3.081 -47.661 1.00 96.75 202 PHE A CA 1
ATOM 1544 C C . PHE A 1 202 ? 29.677 -1.920 -48.658 1.00 96.75 202 PHE A C 1
ATOM 1546 O O . PHE A 1 202 ? 29.352 -2.176 -49.818 1.00 96.75 202 PHE A O 1
ATOM 1553 N N . ARG A 1 203 ? 29.886 -0.672 -48.229 1.00 92.50 203 ARG A N 1
ATOM 1554 C CA . ARG A 1 203 ? 29.987 0.501 -49.114 1.00 92.50 203 ARG A CA 1
ATOM 1555 C C . ARG A 1 203 ? 31.438 0.772 -49.478 1.00 92.50 203 ARG A C 1
ATOM 1557 O O . ARG A 1 203 ? 31.660 1.153 -50.646 1.00 92.50 203 ARG A O 1
#

Radius of gyration: 39.9 Å; chains: 1; bounding box: 75×70×121 Å

Secondary structure (DSSP, 8-state):
----------THHHHHHHHHHHHHHHHHHHHHHHHHTS-------------------PPP-PPPP--PPP---------------GGGSGGGSSTT-PPPPPPP-----------------HHHHHHHHHHHHHHHHHHHHHHHHHHHHHHHHHHHHHHHHHHHHHHHHHHHHHHHHHHHHHHHHHHHHHHHHHHHHHHHHH-

pLDDT: mean 72.52, std 21.29, range [39.03, 98.75]

Organism: Portunus trituberculatus (NCBI:txid210409)

Foldseek 3Di:
DDPDDDDDDDPVVVVVVVVVVVVVVVVVVVVVVVVVVPPDDDDDDDDDDDDDDDDDDDDDDDDDDDDDDDDDDDDDDDDDDDDDDPVPPPPPPPPPPDDDDDDDPDDDDDDDDDPPDPPDPPVVVVVVVVVVVVVVVVVVVVVVVVVVVVVVVVVVVVVVVVVVVVVVVVVVVVVVVVVVVVVVVVVVVVVVVVVVVVVVVVD

Sequence (203 aa):
METGRLAEDFPYGQQAIKDRKKRREVNQATANTNEASSNQAPAATDVDSLTTNNSVAKDPVLPVPKTESPTSAGARKKSRVPVINASQVEAAVVDNARPLPPVPLEASAEESNLNLGTTLPCSVITNENTELTKKKLDLEIELLKKQVETASATTEIERARAEIERSKAEIEKARVEVEKLKAEIELLRLSEEKNILLEKMFR